Protein AF-A0A950AM08-F1 (afdb_monomer)

Radius of gyration: 36.66 Å; Cα contacts (8 Å, |Δi|>4): 213; chains: 1; bounding box: 84×47×103 Å

Structure (mmCIF, N/CA/C/O backbone):
data_AF-A0A950AM08-F1
#
_entry.id   AF-A0A950AM08-F1
#
loop_
_atom_site.group_PDB
_atom_site.id
_atom_site.type_symbol
_atom_site.label_atom_id
_atom_site.label_alt_id
_atom_site.label_comp_id
_atom_site.label_asym_id
_atom_site.label_entity_id
_atom_site.label_seq_id
_atom_site.pdbx_PDB_ins_code
_atom_site.Cartn_x
_atom_site.Cartn_y
_atom_site.Cartn_z
_atom_site.occupancy
_atom_site.B_iso_or_equiv
_atom_site.auth_seq_id
_atom_site.auth_comp_id
_atom_site.auth_asym_id
_atom_site.auth_atom_id
_atom_site.pdbx_PDB_model_num
ATOM 1 N N . GLY A 1 1 ? 4.276 -4.572 -19.365 1.00 86.00 1 GLY A N 1
ATOM 2 C CA . GLY A 1 1 ? 4.024 -4.783 -17.932 1.00 86.00 1 GLY A CA 1
ATOM 3 C C . GLY A 1 1 ? 2.549 -5.002 -17.683 1.00 86.00 1 GLY A C 1
ATOM 4 O O . GLY A 1 1 ? 2.092 -6.123 -17.837 1.00 86.00 1 GLY A O 1
ATOM 5 N N . ALA A 1 2 ? 1.796 -3.928 -17.439 1.00 84.00 2 ALA A N 1
ATOM 6 C CA . ALA A 1 2 ? 0.443 -3.973 -16.870 1.00 84.00 2 ALA A CA 1
ATOM 7 C C . ALA A 1 2 ? -0.575 -4.896 -17.567 1.00 84.00 2 ALA A C 1
ATOM 9 O O . ALA A 1 2 ? -1.391 -5.525 -16.901 1.00 84.00 2 ALA A O 1
ATOM 10 N N . ALA A 1 3 ? -0.543 -5.008 -18.899 1.00 91.69 3 ALA A N 1
ATOM 11 C CA . ALA A 1 3 ? -1.424 -5.937 -19.612 1.00 91.69 3 ALA A CA 1
ATOM 12 C C . ALA A 1 3 ? -1.144 -7.408 -19.248 1.00 91.69 3 ALA A C 1
ATOM 14 O O . ALA A 1 3 ? -2.077 -8.187 -19.095 1.00 91.69 3 ALA A O 1
ATOM 15 N N . PHE A 1 4 ? 0.126 -7.778 -19.055 1.00 91.00 4 PHE A N 1
ATOM 16 C CA . PHE A 1 4 ? 0.506 -9.119 -18.614 1.00 91.00 4 PHE A CA 1
ATOM 17 C C . PHE A 1 4 ? 0.144 -9.368 -17.146 1.00 91.00 4 PHE A C 1
ATOM 19 O O . PHE A 1 4 ? -0.291 -10.473 -16.838 1.00 91.00 4 PHE A O 1
ATOM 26 N N . ASP A 1 5 ? 0.229 -8.355 -16.274 1.00 85.69 5 ASP A N 1
ATOM 27 C CA . ASP A 1 5 ? -0.226 -8.469 -14.875 1.00 85.69 5 ASP A CA 1
ATOM 28 C C . ASP A 1 5 ? -1.713 -8.823 -14.791 1.00 85.69 5 ASP A C 1
ATOM 30 O O . ASP A 1 5 ? -2.091 -9.749 -14.080 1.00 85.69 5 ASP A O 1
ATOM 34 N N . ARG A 1 6 ? -2.559 -8.152 -15.587 1.00 89.25 6 ARG A N 1
ATOM 35 C CA . ARG A 1 6 ? -4.006 -8.444 -15.653 1.00 89.25 6 ARG A CA 1
ATOM 36 C C . ARG A 1 6 ? -4.314 -9.859 -16.144 1.00 89.25 6 ARG A C 1
ATOM 38 O O . ARG A 1 6 ? -5.381 -10.383 -15.854 1.00 89.25 6 ARG A O 1
ATOM 45 N N . LEU A 1 7 ? -3.393 -10.459 -16.897 1.00 93.31 7 LEU A N 1
ATOM 46 C CA . LEU A 1 7 ? -3.492 -11.831 -17.394 1.00 93.31 7 LEU A CA 1
ATOM 47 C C . LEU A 1 7 ? -2.814 -12.852 -16.461 1.00 93.31 7 LEU A C 1
ATOM 49 O O . LEU A 1 7 ? -2.716 -14.019 -16.831 1.00 93.31 7 LEU A O 1
ATOM 53 N N . GLY A 1 8 ? -2.283 -12.429 -15.306 1.00 90.81 8 GLY A N 1
ATOM 54 C CA . GLY A 1 8 ? -1.513 -13.282 -14.390 1.00 90.81 8 GLY A CA 1
ATOM 55 C C . GLY A 1 8 ? -0.160 -13.746 -14.947 1.00 90.81 8 GLY A C 1
ATOM 56 O O . GLY A 1 8 ? 0.495 -14.618 -14.382 1.00 90.81 8 GLY A O 1
ATOM 57 N N . ARG A 1 9 ? 0.289 -13.176 -16.070 1.00 95.75 9 ARG A N 1
ATOM 58 C CA . ARG A 1 9 ? 1.529 -13.542 -16.772 1.00 95.75 9 ARG A CA 1
ATOM 59 C C . ARG A 1 9 ? 2.717 -12.766 -16.200 1.00 95.75 9 ARG A C 1
ATOM 61 O O . ARG A 1 9 ? 3.3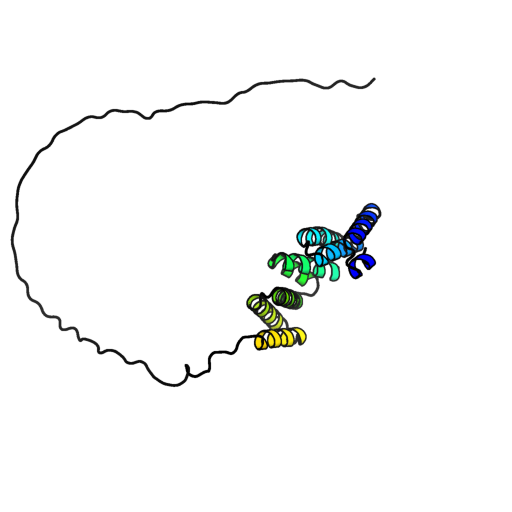95 -12.015 -16.904 1.00 95.75 9 ARG A O 1
ATOM 68 N N . PHE A 1 10 ? 2.964 -12.944 -14.907 1.00 92.88 10 PHE A N 1
ATOM 69 C CA . PHE A 1 10 ? 3.885 -12.110 -14.131 1.00 92.88 10 PHE A CA 1
ATOM 70 C C . PHE A 1 10 ? 5.336 -12.133 -14.629 1.00 92.88 10 PHE A C 1
ATOM 72 O O . PHE A 1 10 ? 5.968 -11.085 -14.702 1.00 92.88 10 PHE A O 1
ATOM 79 N N . ALA A 1 11 ? 5.849 -13.282 -15.081 1.00 95.19 11 ALA A N 1
ATOM 80 C CA . ALA A 1 11 ? 7.209 -13.365 -15.627 1.00 95.19 11 ALA A CA 1
ATOM 81 C C . ALA A 1 11 ? 7.399 -12.484 -16.880 1.00 95.19 11 ALA A C 1
ATOM 83 O O . ALA A 1 11 ? 8.430 -11.830 -17.050 1.00 95.19 11 ALA A O 1
ATOM 84 N N . GLN A 1 12 ? 6.383 -12.421 -17.749 1.00 96.62 12 GLN A N 1
ATOM 85 C CA . GLN A 1 12 ? 6.402 -11.539 -18.918 1.00 96.62 12 GLN A CA 1
ATOM 86 C C . GLN A 1 12 ? 6.273 -10.076 -18.488 1.00 96.62 12 GLN A C 1
ATOM 88 O O . GLN A 1 12 ? 6.978 -9.215 -19.016 1.00 96.62 12 GLN A O 1
ATOM 93 N N . ALA A 1 13 ? 5.409 -9.789 -17.508 1.00 95.81 13 ALA A N 1
ATOM 94 C CA . ALA A 1 13 ? 5.278 -8.450 -16.947 1.00 95.81 13 ALA A CA 1
ATOM 95 C C . ALA A 1 13 ? 6.625 -7.932 -16.414 1.00 95.81 13 ALA A C 1
ATOM 97 O O . ALA A 1 13 ? 7.053 -6.857 -16.838 1.00 95.81 13 ALA A O 1
ATOM 98 N N . GLU A 1 14 ? 7.320 -8.729 -15.595 1.00 95.44 14 GLU A N 1
ATOM 99 C CA . GLU A 1 14 ? 8.632 -8.413 -15.018 1.00 95.44 14 GLU A CA 1
ATOM 100 C C . GLU A 1 14 ? 9.686 -8.159 -16.105 1.00 95.44 14 GLU A C 1
ATOM 102 O O . GLU A 1 14 ? 10.389 -7.147 -16.068 1.00 95.44 14 GLU A O 1
ATOM 107 N N . ALA A 1 15 ? 9.754 -9.016 -17.133 1.00 97.12 15 ALA A N 1
ATOM 108 C CA . ALA A 1 15 ? 10.676 -8.825 -18.251 1.00 97.12 15 ALA A CA 1
ATOM 109 C C . ALA A 1 15 ? 10.455 -7.476 -18.960 1.00 97.12 15 ALA A C 1
ATOM 111 O O . ALA A 1 15 ? 11.421 -6.771 -19.270 1.00 97.12 15 ALA A O 1
ATOM 112 N N . HIS A 1 16 ? 9.193 -7.088 -19.168 1.00 97.81 16 HIS A N 1
ATOM 113 C CA . HIS A 1 16 ? 8.849 -5.804 -19.773 1.00 97.81 16 HIS A CA 1
ATOM 114 C C . HIS A 1 16 ? 9.138 -4.612 -18.858 1.00 97.81 16 HIS A C 1
ATOM 116 O O . HIS A 1 16 ? 9.627 -3.598 -19.349 1.00 97.81 16 HIS A O 1
ATOM 122 N N . TYR A 1 17 ? 8.864 -4.708 -17.554 1.00 97.81 17 TYR A N 1
ATOM 123 C CA . TYR A 1 17 ? 9.208 -3.637 -16.615 1.00 97.81 17 TYR A CA 1
ATOM 124 C C . TYR A 1 17 ? 10.718 -3.439 -16.524 1.00 97.81 17 TYR A C 1
ATOM 126 O O . TYR A 1 17 ? 11.191 -2.313 -16.620 1.00 97.81 17 TYR A O 1
ATOM 134 N N . ARG A 1 18 ? 11.495 -4.524 -16.459 1.00 97.38 18 ARG A N 1
ATOM 135 C CA . ARG A 1 18 ? 12.960 -4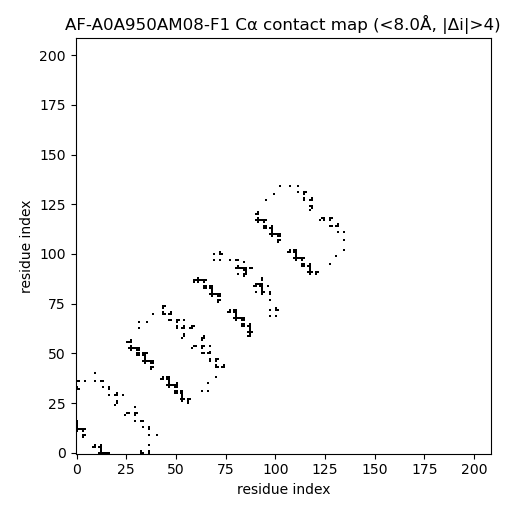.457 -16.475 1.00 97.38 18 ARG A CA 1
ATOM 136 C C . ARG A 1 18 ? 13.495 -3.820 -17.757 1.00 97.38 18 ARG A C 1
ATOM 138 O O . ARG A 1 18 ? 14.457 -3.064 -17.696 1.00 97.38 18 ARG A O 1
ATOM 145 N N . ALA A 1 19 ? 12.903 -4.121 -18.913 1.00 98.00 19 ALA A N 1
ATOM 146 C CA . ALA A 1 19 ? 13.277 -3.470 -20.167 1.00 98.00 19 ALA A CA 1
ATOM 147 C C . ALA A 1 19 ? 12.947 -1.968 -20.147 1.00 98.00 19 ALA A C 1
ATOM 149 O O . ALA A 1 19 ? 13.788 -1.161 -20.526 1.00 98.00 19 ALA A O 1
ATOM 150 N N . ALA A 1 20 ? 11.767 -1.591 -19.646 1.00 97.69 20 ALA A N 1
ATOM 151 C CA . ALA A 1 20 ? 11.370 -0.191 -19.516 1.00 97.69 20 ALA A CA 1
ATOM 152 C C . ALA A 1 20 ? 12.293 0.586 -18.562 1.00 97.69 20 ALA A C 1
ATOM 154 O O . ALA A 1 20 ? 12.745 1.666 -18.918 1.00 97.69 20 ALA A O 1
ATOM 155 N N . LEU A 1 21 ? 12.659 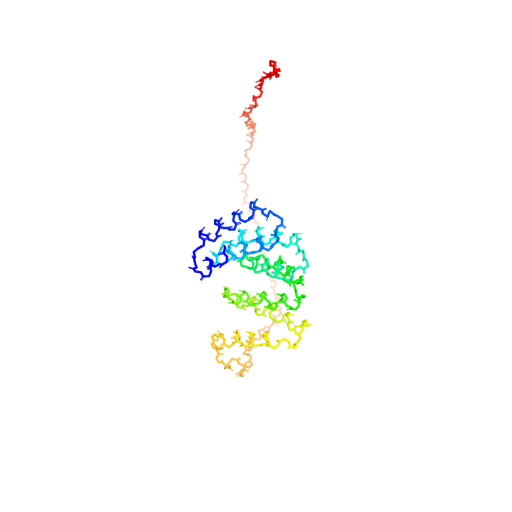0.010 -17.412 1.00 97.44 21 LEU A N 1
ATOM 156 C CA . LEU A 1 21 ? 13.580 0.627 -16.447 1.00 97.44 21 LEU A CA 1
ATOM 157 C C . LEU A 1 21 ? 15.012 0.777 -16.976 1.00 97.44 21 LEU A C 1
ATOM 159 O O . LEU A 1 21 ? 15.733 1.660 -16.533 1.00 97.44 21 LEU A O 1
ATOM 163 N N . LYS A 1 22 ? 15.438 -0.053 -17.937 1.00 97.62 22 LYS A N 1
ATOM 164 C CA . LYS A 1 22 ? 16.724 0.152 -18.628 1.00 97.62 22 LYS A CA 1
ATOM 165 C C . LYS A 1 22 ? 16.704 1.371 -19.549 1.00 97.62 22 LYS A C 1
ATOM 167 O O . LYS A 1 22 ? 17.741 1.994 -19.732 1.00 97.62 22 LYS A O 1
ATOM 172 N N . LEU A 1 23 ? 15.555 1.668 -20.156 1.00 97.81 23 LEU A N 1
ATOM 173 C CA . LEU A 1 23 ? 15.387 2.802 -21.070 1.00 97.81 23 LEU A CA 1
ATOM 174 C C . LEU A 1 23 ? 15.079 4.099 -20.315 1.00 97.81 23 LEU A C 1
ATOM 176 O O . LEU A 1 23 ? 15.530 5.169 -20.713 1.00 97.81 23 LEU A O 1
ATOM 180 N N . HIS A 1 24 ? 14.322 3.992 -19.225 1.00 95.94 24 HIS A N 1
ATOM 181 C CA . HIS A 1 24 ? 13.839 5.109 -18.422 1.00 95.94 24 HIS A CA 1
ATOM 182 C C . HIS A 1 24 ? 14.047 4.809 -16.928 1.00 95.94 24 HIS A C 1
ATOM 184 O O . HIS A 1 24 ? 13.082 4.507 -16.221 1.00 95.94 24 HIS A O 1
ATOM 190 N N . PRO A 1 25 ? 15.301 4.854 -16.434 1.00 96.50 25 PRO A N 1
ATOM 191 C CA . PRO A 1 25 ? 15.613 4.525 -15.041 1.00 96.50 25 PRO A CA 1
ATOM 192 C C . PRO A 1 25 ? 15.022 5.521 -14.037 1.00 96.50 25 PRO A C 1
ATOM 194 O O . PRO A 1 25 ? 14.835 5.160 -12.880 1.00 96.50 25 PRO A O 1
ATOM 197 N N . ASP A 1 26 ? 14.671 6.728 -14.482 1.00 97.31 26 ASP A N 1
ATOM 198 C CA . ASP A 1 26 ? 14.153 7.802 -13.628 1.00 97.31 26 ASP A CA 1
ATOM 199 C C . ASP A 1 26 ? 12.641 8.030 -13.806 1.00 97.31 26 ASP A C 1
ATOM 201 O O . ASP A 1 26 ? 12.110 9.021 -13.316 1.00 97.31 26 ASP A O 1
ATOM 205 N N . ASP A 1 27 ? 11.923 7.134 -14.502 1.00 97.75 27 ASP A N 1
ATOM 206 C CA . ASP A 1 27 ? 10.464 7.239 -14.641 1.00 97.75 27 ASP A CA 1
ATOM 207 C C . ASP A 1 27 ? 9.753 6.633 -13.410 1.00 97.75 27 ASP A C 1
ATOM 209 O O . ASP A 1 27 ? 9.663 5.399 -13.286 1.00 97.75 27 ASP A O 1
ATOM 213 N N . PRO A 1 28 ? 9.187 7.458 -12.501 1.00 97.94 28 PRO A N 1
ATOM 214 C CA . PRO A 1 28 ? 8.512 6.965 -11.302 1.00 97.94 28 PRO A CA 1
ATOM 215 C C . PRO A 1 28 ? 7.298 6.091 -11.622 1.00 97.94 28 PRO A C 1
ATOM 217 O O . PRO A 1 28 ? 6.940 5.217 -10.831 1.00 97.94 28 PRO A O 1
ATOM 220 N N . LYS A 1 29 ? 6.659 6.278 -12.784 1.00 97.75 29 LYS A N 1
ATOM 221 C CA . LYS A 1 29 ? 5.505 5.473 -13.183 1.00 97.75 29 LYS A CA 1
ATOM 222 C C . LYS A 1 29 ? 5.920 4.029 -13.446 1.00 97.75 29 LYS A C 1
ATOM 224 O O . LYS A 1 29 ? 5.204 3.115 -13.040 1.00 97.75 29 LYS A O 1
ATOM 229 N N . VAL A 1 30 ? 7.061 3.803 -14.098 1.00 97.62 30 VAL A N 1
ATOM 230 C CA . VAL A 1 30 ? 7.552 2.443 -14.375 1.00 97.62 30 VAL A CA 1
ATOM 231 C C . VAL A 1 30 ? 7.939 1.744 -13.073 1.00 97.62 30 VAL A C 1
ATOM 233 O O . VAL A 1 30 ? 7.555 0.591 -12.873 1.00 97.62 30 VAL A O 1
ATOM 236 N N . TRP A 1 31 ? 8.621 2.447 -12.163 1.00 98.56 31 TRP A N 1
ATOM 237 C CA . TRP A 1 31 ? 8.910 1.940 -10.818 1.00 98.56 31 TRP A CA 1
ATOM 238 C C . TRP A 1 31 ? 7.638 1.581 -10.050 1.00 98.56 31 TRP A C 1
ATOM 240 O O . TRP A 1 31 ? 7.558 0.504 -9.459 1.00 98.56 31 TRP A O 1
ATOM 250 N N . ASN A 1 32 ? 6.617 2.438 -10.107 1.00 98.38 32 ASN A N 1
ATOM 251 C CA . ASN A 1 32 ? 5.340 2.179 -9.460 1.00 98.38 32 ASN A CA 1
ATOM 252 C C . ASN A 1 32 ? 4.640 0.943 -10.033 1.00 98.38 32 ASN A C 1
ATOM 254 O O . ASN A 1 32 ? 4.192 0.085 -9.278 1.00 98.38 32 ASN A O 1
ATOM 258 N N . ASP A 1 33 ? 4.536 0.853 -11.358 1.00 97.50 33 ASP A N 1
ATOM 259 C CA . ASP A 1 33 ? 3.824 -0.240 -12.023 1.00 97.50 33 ASP A CA 1
ATOM 260 C C . ASP A 1 33 ? 4.557 -1.583 -11.812 1.00 97.50 33 ASP A C 1
ATOM 262 O O . ASP A 1 33 ? 3.919 -2.603 -11.551 1.00 97.50 33 ASP A O 1
ATOM 266 N N . SER A 1 34 ? 5.897 -1.570 -11.825 1.00 97.94 34 SER A N 1
ATOM 267 C CA . SER A 1 34 ? 6.748 -2.712 -11.451 1.00 97.94 34 SER A CA 1
ATOM 268 C C . SER A 1 34 ? 6.528 -3.130 -9.994 1.00 97.94 34 SER A C 1
ATOM 270 O O . SER A 1 34 ? 6.306 -4.301 -9.691 1.00 97.94 34 SER A O 1
ATOM 272 N N . GLY 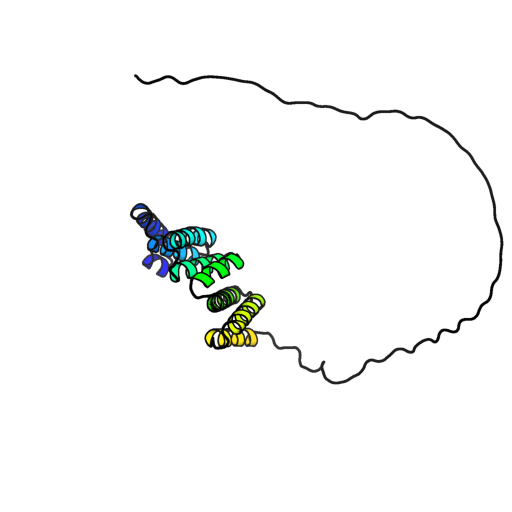A 1 35 ? 6.522 -2.166 -9.073 1.00 98.00 35 GLY A N 1
ATOM 273 C CA . GLY A 1 35 ? 6.287 -2.425 -7.657 1.00 98.00 35 GLY A CA 1
ATOM 274 C C . GLY A 1 35 ? 4.893 -2.974 -7.366 1.00 98.00 35 GLY A C 1
ATOM 275 O O . GLY A 1 35 ? 4.752 -3.932 -6.608 1.00 98.00 35 GLY A O 1
ATOM 276 N N . TYR A 1 36 ? 3.866 -2.443 -8.029 1.00 97.00 36 TYR A N 1
ATOM 277 C CA . TYR A 1 36 ? 2.509 -2.972 -7.923 1.00 97.00 36 TYR A CA 1
ATOM 278 C C . TYR A 1 36 ? 2.395 -4.389 -8.509 1.00 97.00 36 TYR A C 1
ATOM 280 O O . TYR A 1 36 ? 1.717 -5.237 -7.933 1.00 97.00 36 TYR A O 1
ATOM 288 N N . SER A 1 37 ? 3.117 -4.697 -9.592 1.00 96.56 37 SER A N 1
ATOM 289 C CA . SER A 1 37 ? 3.211 -6.065 -10.123 1.00 96.56 37 SER A CA 1
ATOM 290 C C . SER A 1 37 ? 3.779 -7.049 -9.095 1.00 96.56 37 SER A C 1
ATOM 292 O O . SER A 1 37 ? 3.224 -8.134 -8.916 1.00 96.56 37 SER A O 1
ATOM 294 N N . TYR A 1 38 ? 4.835 -6.678 -8.362 1.00 97.69 38 TYR A N 1
ATOM 295 C CA . TYR A 1 38 ? 5.364 -7.514 -7.276 1.00 97.69 38 TYR A CA 1
ATOM 296 C C . TYR A 1 38 ? 4.385 -7.657 -6.108 1.00 97.69 38 TYR A C 1
ATOM 298 O O . TYR A 1 38 ? 4.274 -8.741 -5.532 1.00 97.69 38 TYR A O 1
ATOM 306 N N . TYR A 1 39 ? 3.633 -6.601 -5.788 1.00 95.06 39 TYR A N 1
ATOM 307 C CA . TYR A 1 39 ? 2.590 -6.659 -4.765 1.00 95.06 39 TYR A CA 1
ATOM 308 C C . TYR A 1 39 ? 1.510 -7.692 -5.119 1.00 95.06 39 TYR A C 1
ATOM 310 O O . TYR A 1 39 ? 1.183 -8.537 -4.287 1.00 95.06 39 TYR A O 1
ATOM 318 N N . LEU A 1 40 ? 1.023 -7.691 -6.367 1.00 90.75 40 LEU A N 1
ATOM 319 C CA . LEU A 1 40 ? 0.038 -8.668 -6.855 1.00 90.75 40 LEU A CA 1
ATOM 320 C C . LEU A 1 40 ? 0.543 -10.119 -6.785 1.00 90.75 40 LEU A C 1
ATOM 322 O O . LEU A 1 40 ? -0.255 -11.042 -6.649 1.00 90.75 40 LEU A O 1
ATOM 326 N N . GLN A 1 41 ? 1.859 -10.321 -6.852 1.00 92.94 41 GLN A N 1
ATOM 327 C CA . GLN A 1 41 ? 2.507 -11.630 -6.730 1.00 92.94 41 GLN A CA 1
ATOM 328 C C . GLN A 1 41 ? 2.741 -12.068 -5.275 1.00 92.94 41 GLN A C 1
ATOM 330 O O . GLN A 1 41 ? 3.273 -13.151 -5.046 1.00 92.94 41 GLN A O 1
ATOM 335 N N . GLY A 1 42 ? 2.429 -11.224 -4.287 1.00 92.38 42 GLY A N 1
ATOM 336 C CA . GLY A 1 42 ? 2.785 -11.471 -2.887 1.00 92.38 42 GLY A CA 1
ATOM 337 C C . GLY A 1 42 ? 4.274 -11.265 -2.573 1.00 92.38 42 GLY A C 1
ATOM 338 O O . GLY A 1 42 ? 4.726 -11.559 -1.470 1.00 92.38 42 GLY A O 1
ATOM 339 N N . ARG A 1 43 ? 5.060 -10.742 -3.524 1.00 97.12 43 ARG A N 1
ATOM 340 C CA . ARG A 1 43 ? 6.495 -10.463 -3.365 1.00 97.12 43 ARG A CA 1
ATOM 341 C C . ARG A 1 43 ? 6.691 -9.086 -2.740 1.00 97.12 43 ARG A C 1
ATOM 343 O O . ARG A 1 43 ? 7.207 -8.164 -3.369 1.00 97.12 43 ARG A O 1
ATOM 350 N N . TRP A 1 44 ? 6.235 -8.929 -1.501 1.00 95.00 44 TRP A N 1
ATOM 351 C CA . TRP A 1 44 ? 6.097 -7.610 -0.882 1.00 95.00 44 TRP A CA 1
ATOM 352 C C . TRP A 1 44 ? 7.432 -6.872 -0.701 1.00 95.00 44 TRP A C 1
ATOM 354 O O . TRP A 1 44 ? 7.499 -5.693 -1.018 1.00 95.00 44 TRP A O 1
ATOM 364 N N . ILE A 1 45 ? 8.518 -7.576 -0.361 1.00 97.38 45 ILE A N 1
ATOM 365 C CA . ILE A 1 45 ? 9.864 -6.977 -0.239 1.00 97.38 45 ILE A CA 1
ATOM 366 C C . ILE A 1 45 ? 10.339 -6.366 -1.573 1.00 97.38 45 ILE A C 1
ATOM 368 O O . ILE A 1 45 ? 10.955 -5.296 -1.605 1.00 97.38 45 ILE A O 1
ATOM 372 N N . ASP A 1 46 ? 10.061 -7.035 -2.696 1.00 97.69 46 ASP A N 1
ATOM 373 C CA . ASP A 1 46 ? 10.384 -6.509 -4.028 1.00 97.69 46 ASP A CA 1
ATOM 374 C C . ASP A 1 46 ? 9.461 -5.338 -4.393 1.00 97.69 46 ASP A C 1
ATOM 376 O O . ASP A 1 46 ? 9.910 -4.353 -4.993 1.00 97.69 46 ASP A O 1
ATOM 380 N N . ALA A 1 47 ? 8.190 -5.413 -3.983 1.00 98.19 47 ALA A N 1
ATOM 381 C CA . ALA A 1 47 ? 7.225 -4.333 -4.133 1.00 98.19 47 ALA A CA 1
ATOM 382 C C . ALA A 1 47 ? 7.681 -3.073 -3.389 1.00 98.19 47 ALA A C 1
ATOM 384 O O . ALA A 1 47 ? 7.786 -2.024 -4.022 1.00 98.19 47 ALA A O 1
ATOM 385 N N . GLU A 1 48 ? 8.033 -3.169 -2.100 1.00 98.25 48 GLU A N 1
ATOM 386 C CA . GLU A 1 48 ? 8.536 -2.042 -1.305 1.00 98.25 48 GLU A CA 1
ATOM 387 C C . GLU A 1 48 ? 9.716 -1.378 -2.007 1.00 98.25 48 GLU A C 1
ATOM 389 O O . GLU A 1 48 ? 9.713 -0.164 -2.189 1.00 98.25 48 GLU A O 1
ATOM 394 N N . ARG A 1 49 ? 10.704 -2.157 -2.465 1.00 98.31 49 ARG A N 1
ATOM 395 C CA . ARG A 1 49 ? 11.894 -1.606 -3.128 1.00 98.31 49 ARG A CA 1
ATOM 396 C C . ARG A 1 49 ? 11.535 -0.747 -4.340 1.00 98.31 49 ARG A C 1
ATOM 398 O O . ARG A 1 49 ? 12.039 0.365 -4.476 1.00 98.31 49 ARG A O 1
ATOM 405 N N . ASN A 1 50 ? 10.667 -1.255 -5.210 1.00 98.44 50 ASN A N 1
ATOM 406 C CA . ASN A 1 50 ? 10.270 -0.563 -6.437 1.00 98.44 50 ASN A CA 1
ATOM 407 C C . ASN A 1 50 ? 9.370 0.647 -6.130 1.00 98.44 50 ASN A C 1
ATOM 409 O O . ASN A 1 50 ? 9.569 1.729 -6.675 1.00 98.44 50 ASN A O 1
ATOM 413 N N . LEU A 1 51 ? 8.417 0.494 -5.211 1.00 98.56 51 LEU A N 1
ATOM 414 C CA . LEU A 1 51 ? 7.497 1.562 -4.811 1.00 98.56 51 LEU A CA 1
ATOM 415 C C . LEU A 1 51 ? 8.211 2.684 -4.059 1.00 98.56 51 LEU A C 1
ATOM 417 O O . LEU A 1 51 ? 7.881 3.852 -4.240 1.00 98.56 51 LEU A O 1
ATOM 421 N N . LYS A 1 52 ? 9.237 2.352 -3.271 1.00 98.62 52 LYS A N 1
ATOM 422 C CA . LYS A 1 52 ? 10.098 3.331 -2.610 1.00 98.62 52 LYS A CA 1
ATOM 423 C C . LYS A 1 52 ? 10.895 4.146 -3.622 1.00 98.62 52 LYS A C 1
ATOM 425 O O . LYS A 1 52 ? 11.044 5.345 -3.413 1.00 98.62 52 LYS A O 1
ATOM 430 N N . MET A 1 53 ? 11.344 3.547 -4.730 1.00 98.56 53 MET A N 1
ATOM 431 C CA . MET A 1 53 ? 11.958 4.310 -5.824 1.00 98.56 53 MET A CA 1
ATOM 432 C C . MET A 1 53 ? 10.961 5.275 -6.467 1.00 98.56 53 MET A C 1
ATOM 434 O O . MET A 1 53 ? 11.271 6.456 -6.594 1.00 98.56 53 MET A O 1
ATOM 438 N N . ALA A 1 54 ? 9.741 4.821 -6.776 1.00 98.56 54 ALA A N 1
ATOM 439 C CA . ALA A 1 54 ? 8.691 5.693 -7.310 1.00 98.56 54 ALA A CA 1
ATOM 440 C C . ALA A 1 54 ? 8.374 6.870 -6.370 1.00 98.56 54 ALA A C 1
ATOM 442 O O . ALA A 1 54 ? 8.350 8.018 -6.802 1.00 98.56 54 ALA A O 1
ATOM 443 N N . ALA A 1 55 ? 8.207 6.594 -5.074 1.00 98.12 55 ALA A N 1
ATOM 444 C CA . ALA A 1 55 ? 7.942 7.599 -4.045 1.00 98.12 55 ALA A CA 1
ATOM 445 C C . ALA A 1 55 ? 9.160 8.480 -3.706 1.00 98.12 55 ALA A C 1
ATOM 447 O O . ALA A 1 55 ? 9.002 9.507 -3.057 1.00 98.12 55 ALA A O 1
ATOM 448 N N . THR A 1 56 ? 10.376 8.092 -4.101 1.00 98.31 56 THR A N 1
ATOM 449 C CA . THR A 1 56 ? 11.567 8.949 -3.977 1.00 98.31 56 THR A CA 1
ATOM 450 C C . THR A 1 56 ? 11.648 9.924 -5.146 1.00 98.31 56 THR A C 1
ATOM 452 O O . THR A 1 56 ? 11.983 11.087 -4.950 1.00 98.31 56 THR A O 1
ATOM 455 N N . LEU A 1 57 ? 11.327 9.452 -6.351 1.00 98.25 57 LEU A N 1
ATOM 456 C CA . LEU A 1 57 ? 11.339 10.250 -7.576 1.00 98.25 57 LEU A CA 1
ATOM 457 C C . LEU A 1 57 ? 10.178 11.256 -7.637 1.00 98.25 57 LEU A C 1
ATOM 459 O O . LEU A 1 57 ? 10.349 12.347 -8.171 1.00 98.25 57 LEU A O 1
ATOM 463 N N . ASP A 1 58 ? 9.016 10.907 -7.080 1.00 97.75 58 ASP A N 1
ATOM 464 C CA . ASP A 1 58 ? 7.848 11.791 -6.990 1.00 97.75 58 ASP A CA 1
ATOM 465 C C . ASP A 1 58 ? 7.159 11.628 -5.614 1.00 97.75 58 ASP A C 1
ATOM 467 O O . ASP A 1 58 ? 6.217 10.837 -5.466 1.00 97.75 58 ASP A O 1
ATOM 471 N N . PRO A 1 59 ? 7.666 12.324 -4.573 1.00 96.00 59 PRO A N 1
ATOM 472 C CA . PRO A 1 59 ? 7.219 12.151 -3.188 1.00 96.00 59 PRO A CA 1
ATOM 473 C C . PRO A 1 59 ? 5.788 12.598 -2.911 1.00 96.00 59 PRO A C 1
ATOM 475 O O . PRO A 1 59 ? 5.149 12.043 -2.016 1.00 96.00 59 PRO A O 1
ATOM 478 N N . GLU A 1 60 ? 5.277 13.560 -3.674 1.00 93.75 60 GLU A N 1
ATOM 479 C CA . GLU A 1 60 ? 3.957 14.157 -3.451 1.00 93.75 60 GLU A CA 1
ATOM 480 C C . GLU A 1 60 ? 2.841 13.388 -4.164 1.00 93.75 60 GLU A C 1
ATOM 482 O O . GLU A 1 60 ? 1.666 13.700 -3.990 1.00 93.75 60 GLU A O 1
ATOM 487 N N . ASN A 1 61 ? 3.178 12.359 -4.949 1.00 97.31 61 ASN A N 1
ATOM 488 C CA . ASN A 1 61 ? 2.193 11.572 -5.675 1.00 97.31 61 ASN A CA 1
ATOM 489 C C . ASN A 1 61 ? 1.390 10.655 -4.739 1.00 97.31 61 ASN A C 1
ATOM 491 O O . ASN A 1 61 ? 1.917 9.637 -4.261 1.00 97.31 61 ASN A O 1
ATOM 495 N N . PRO A 1 62 ? 0.081 10.903 -4.547 1.00 94.38 62 PRO A N 1
ATOM 496 C CA . PRO A 1 62 ? -0.723 10.117 -3.618 1.00 94.38 62 PRO A CA 1
ATOM 497 C C . PRO A 1 62 ? -0.798 8.641 -4.003 1.00 94.38 62 PRO A C 1
ATOM 499 O O . PRO A 1 62 ? -0.889 7.772 -3.136 1.00 94.38 62 PRO A O 1
ATOM 502 N N . ARG A 1 63 ? -0.721 8.326 -5.303 1.00 96.06 63 ARG A N 1
ATOM 503 C CA . ARG A 1 63 ? -0.761 6.944 -5.792 1.00 96.06 63 ARG A CA 1
ATOM 504 C C . ARG A 1 63 ? 0.480 6.165 -5.365 1.00 96.06 63 ARG A C 1
ATOM 506 O O . ARG A 1 63 ? 0.352 5.020 -4.938 1.00 96.06 63 ARG A O 1
ATOM 513 N N . TYR A 1 64 ? 1.663 6.768 -5.468 1.00 97.88 64 TYR A N 1
ATOM 514 C CA . TYR A 1 64 ? 2.925 6.099 -5.126 1.00 97.88 64 TYR A CA 1
ATOM 515 C C . TYR A 1 64 ? 3.042 5.894 -3.620 1.00 97.88 64 TYR A C 1
ATOM 517 O O . TYR A 1 64 ? 3.385 4.800 -3.175 1.00 97.88 64 TYR A O 1
ATOM 525 N N . GLN A 1 65 ? 2.648 6.905 -2.844 1.00 97.88 65 GLN A N 1
ATOM 526 C CA . GLN A 1 65 ? 2.561 6.810 -1.390 1.00 97.88 65 GLN A CA 1
ATOM 527 C C . GLN A 1 65 ? 1.535 5.758 -0.945 1.00 97.88 65 GLN A C 1
ATOM 529 O O . GLN A 1 65 ? 1.822 4.946 -0.065 1.00 97.88 65 GLN A O 1
ATOM 534 N N . THR A 1 66 ? 0.371 5.700 -1.602 1.00 96.38 66 THR A N 1
ATOM 535 C CA . THR A 1 66 ? -0.643 4.675 -1.321 1.00 96.38 66 THR A CA 1
ATOM 536 C C . THR A 1 66 ? -0.089 3.282 -1.573 1.00 96.38 66 THR A C 1
ATOM 538 O O . THR A 1 66 ? -0.116 2.453 -0.668 1.00 96.38 66 THR A O 1
ATOM 541 N N . ASN A 1 67 ? 0.460 3.028 -2.763 1.00 97.38 67 ASN A N 1
ATOM 542 C CA . ASN A 1 67 ? 0.977 1.710 -3.119 1.00 97.38 67 ASN A CA 1
ATOM 543 C C . ASN A 1 67 ? 2.131 1.279 -2.203 1.00 97.38 67 ASN A C 1
ATOM 545 O O . ASN A 1 67 ? 2.142 0.131 -1.759 1.00 97.38 67 ASN A O 1
ATOM 549 N N . LEU A 1 68 ? 3.061 2.184 -1.865 1.00 98.19 68 LEU A N 1
ATOM 550 C CA . LEU A 1 68 ? 4.112 1.914 -0.877 1.00 98.19 68 LEU A CA 1
ATOM 551 C C . LEU A 1 68 ? 3.509 1.513 0.476 1.00 98.19 68 LEU A C 1
ATOM 553 O O . LEU A 1 68 ? 3.931 0.525 1.074 1.00 98.19 68 LEU A O 1
ATOM 557 N N . GLY A 1 69 ? 2.478 2.232 0.923 1.00 96.19 69 GLY A N 1
ATOM 558 C CA . GLY A 1 69 ? 1.714 1.892 2.117 1.00 96.19 69 GLY A CA 1
ATOM 559 C C . GLY A 1 69 ? 1.076 0.501 2.063 1.00 96.19 69 GLY A C 1
ATOM 560 O O . GLY A 1 69 ? 1.143 -0.231 3.049 1.00 96.19 69 GLY A O 1
ATOM 561 N N . LEU A 1 70 ? 0.519 0.104 0.911 1.00 93.75 70 LEU A N 1
ATOM 562 C CA . LEU A 1 70 ? -0.046 -1.237 0.708 1.00 93.75 70 LEU A CA 1
ATOM 563 C C . LEU A 1 70 ? 1.011 -2.334 0.890 1.00 93.75 70 LEU A C 1
ATOM 565 O O . LEU A 1 70 ? 0.757 -3.321 1.581 1.00 93.75 70 LEU A O 1
ATOM 569 N N . ALA A 1 71 ? 2.189 -2.163 0.281 1.00 96.12 71 ALA A N 1
ATOM 570 C CA . ALA A 1 71 ? 3.285 -3.126 0.380 1.00 96.12 71 ALA A CA 1
ATOM 571 C C . ALA A 1 71 ? 3.809 -3.242 1.819 1.00 96.12 71 ALA A C 1
ATOM 573 O O . ALA A 1 71 ? 3.894 -4.346 2.352 1.00 96.12 71 ALA A O 1
ATOM 574 N N . LEU A 1 72 ? 4.048 -2.108 2.486 1.00 96.88 72 LEU A N 1
ATOM 575 C CA . LEU A 1 72 ? 4.496 -2.075 3.881 1.00 96.88 72 LEU A CA 1
ATOM 576 C C . LEU A 1 72 ? 3.484 -2.739 4.825 1.00 96.88 72 LEU A C 1
ATOM 578 O O . LEU A 1 72 ? 3.872 -3.506 5.704 1.00 96.88 72 LEU A O 1
ATOM 582 N N . ALA A 1 73 ? 2.185 -2.496 4.629 1.00 92.19 73 ALA A N 1
ATOM 583 C CA . ALA A 1 73 ? 1.139 -3.130 5.428 1.00 92.19 73 ALA A CA 1
ATOM 584 C C . ALA A 1 73 ? 1.096 -4.651 5.218 1.00 92.19 73 ALA A C 1
ATOM 586 O O . ALA A 1 73 ? 0.963 -5.394 6.191 1.00 92.19 73 ALA A O 1
ATOM 587 N N . ALA A 1 74 ? 1.251 -5.119 3.975 1.00 90.94 74 ALA A N 1
ATOM 588 C CA . ALA A 1 74 ? 1.297 -6.546 3.662 1.00 90.94 74 ALA A CA 1
ATOM 589 C C . ALA A 1 74 ? 2.512 -7.247 4.297 1.00 90.94 74 ALA A C 1
ATOM 591 O O . ALA A 1 74 ? 2.396 -8.380 4.753 1.00 90.94 74 ALA A O 1
ATOM 592 N N . GLU A 1 75 ? 3.644 -6.550 4.427 1.00 93.38 75 GLU A N 1
ATOM 593 C CA . GLU A 1 75 ? 4.818 -7.026 5.176 1.00 93.38 75 GLU A CA 1
ATOM 594 C C . GLU A 1 75 ? 4.653 -6.976 6.703 1.00 93.38 75 GLU A C 1
ATOM 596 O O . GLU A 1 75 ? 5.505 -7.483 7.430 1.00 93.38 75 GLU A O 1
ATOM 601 N N . GLY A 1 76 ? 3.593 -6.345 7.214 1.00 91.31 76 GLY A N 1
ATOM 602 C CA . GLY A 1 76 ? 3.409 -6.099 8.646 1.00 91.31 76 GLY A CA 1
ATOM 603 C C . GLY A 1 76 ? 4.214 -4.914 9.193 1.00 91.31 76 GLY A C 1
ATOM 604 O O . GLY A 1 76 ? 4.316 -4.755 10.408 1.00 91.31 76 GLY A O 1
ATOM 605 N N . LYS A 1 77 ? 4.768 -4.057 8.326 1.00 95.44 77 LYS A N 1
ATOM 606 C CA . LYS A 1 77 ? 5.470 -2.812 8.688 1.00 95.44 77 LYS A CA 1
ATOM 607 C C . LYS A 1 77 ? 4.465 -1.679 8.922 1.00 95.44 77 LYS A C 1
ATOM 609 O O . LYS A 1 77 ? 4.402 -0.710 8.164 1.00 95.44 77 LYS A O 1
ATOM 614 N N . THR A 1 78 ? 3.669 -1.815 9.979 1.00 93.94 78 THR A N 1
ATOM 615 C CA . THR A 1 78 ? 2.512 -0.958 10.287 1.00 93.94 78 THR A CA 1
ATOM 616 C C . THR A 1 78 ? 2.853 0.535 10.360 1.00 93.94 78 THR A C 1
ATOM 618 O O . THR A 1 78 ? 2.174 1.342 9.726 1.00 93.94 78 THR A O 1
ATOM 621 N N . ASP A 1 79 ? 3.931 0.913 11.053 1.00 95.81 79 ASP A N 1
ATOM 622 C CA . ASP A 1 79 ? 4.318 2.326 11.212 1.00 95.81 79 ASP A CA 1
ATOM 623 C C . ASP A 1 79 ? 4.724 2.967 9.879 1.00 95.81 79 ASP A C 1
ATOM 625 O O . ASP A 1 79 ? 4.321 4.086 9.555 1.00 95.81 79 ASP A O 1
ATOM 629 N N . GLY A 1 80 ? 5.482 2.227 9.064 1.00 96.94 80 GLY A N 1
ATOM 630 C CA . GLY A 1 80 ? 5.861 2.664 7.723 1.00 96.94 80 GLY A CA 1
ATOM 631 C C . GLY A 1 80 ? 4.644 2.813 6.811 1.00 96.94 80 GLY A C 1
ATOM 632 O O . GLY A 1 80 ? 4.546 3.791 6.068 1.00 96.94 80 GLY A O 1
ATOM 633 N N . ALA A 1 81 ? 3.694 1.877 6.899 1.00 96.38 81 ALA A N 1
ATOM 634 C CA . ALA A 1 81 ? 2.448 1.942 6.147 1.00 96.38 81 ALA A CA 1
ATOM 635 C C . ALA A 1 81 ? 1.619 3.175 6.529 1.00 96.38 81 ALA A C 1
ATOM 637 O O . ALA A 1 81 ? 1.185 3.908 5.642 1.00 96.38 81 ALA A O 1
ATOM 638 N N . LEU A 1 82 ? 1.452 3.453 7.828 1.00 96.88 82 LEU A N 1
ATOM 639 C CA . LEU A 1 82 ? 0.762 4.655 8.304 1.00 96.88 82 LEU A CA 1
ATOM 640 C C . LEU A 1 82 ? 1.423 5.930 7.789 1.00 96.88 82 LEU A C 1
ATOM 642 O O . LEU A 1 82 ? 0.720 6.823 7.318 1.00 96.88 82 LEU A O 1
ATOM 646 N N . ALA A 1 83 ? 2.753 6.015 7.842 1.00 97.12 83 ALA A N 1
ATOM 647 C CA . ALA A 1 83 ? 3.479 7.184 7.362 1.00 97.12 83 ALA A CA 1
ATOM 648 C C . ALA A 1 83 ? 3.261 7.416 5.856 1.00 97.12 83 ALA A C 1
ATOM 650 O O . ALA A 1 83 ? 2.941 8.532 5.448 1.00 97.12 83 ALA A O 1
ATOM 651 N N . ALA A 1 84 ? 3.385 6.369 5.034 1.00 96.31 84 ALA A N 1
ATOM 652 C CA . ALA A 1 84 ? 3.175 6.463 3.590 1.00 96.31 84 ALA A CA 1
ATOM 653 C C . ALA A 1 84 ? 1.713 6.805 3.249 1.00 96.31 84 ALA A C 1
ATOM 655 O O . ALA A 1 84 ? 1.444 7.762 2.527 1.00 96.31 84 ALA A O 1
ATOM 656 N N . LEU A 1 85 ? 0.743 6.103 3.840 1.00 96.06 85 LEU A N 1
ATOM 657 C CA . LEU A 1 85 ? -0.677 6.368 3.596 1.00 96.06 85 LEU A CA 1
ATOM 658 C C . LEU A 1 85 ? -1.107 7.758 4.093 1.00 96.06 85 LEU A C 1
ATOM 660 O O . LEU A 1 85 ? -1.958 8.394 3.472 1.00 96.06 85 LEU A O 1
ATOM 664 N N . SER A 1 86 ? -0.491 8.266 5.167 1.00 96.88 86 SER A N 1
ATOM 665 C CA . SER A 1 86 ? -0.762 9.619 5.670 1.00 96.88 86 SER A CA 1
ATOM 666 C C . SER A 1 86 ? -0.291 10.690 4.696 1.00 96.88 86 SER A C 1
ATOM 668 O O . SER A 1 86 ? -0.976 11.695 4.537 1.00 96.88 86 SER A O 1
ATOM 670 N N . LYS A 1 87 ? 0.828 10.471 3.993 1.00 94.69 87 LYS A N 1
ATOM 671 C CA . LYS A 1 87 ? 1.255 11.365 2.906 1.00 94.69 87 LYS A CA 1
ATOM 672 C C . LYS A 1 87 ? 0.283 11.346 1.726 1.00 94.69 87 LYS A C 1
ATOM 674 O O . LYS A 1 87 ? 0.107 12.365 1.077 1.00 94.69 87 LYS A O 1
ATOM 679 N N . ALA A 1 88 ? -0.365 10.211 1.460 1.00 94.00 88 ALA A N 1
ATOM 680 C CA . ALA A 1 88 ? -1.291 10.084 0.338 1.00 94.00 88 ALA A CA 1
ATOM 681 C C . ALA A 1 88 ? -2.647 10.776 0.560 1.00 94.00 88 ALA A C 1
ATOM 683 O O . ALA A 1 88 ? -3.208 11.336 -0.376 1.00 94.00 88 ALA A O 1
ATOM 684 N N . GLY A 1 89 ? -3.208 10.697 1.769 1.00 91.31 89 GLY A N 1
ATOM 685 C CA . GLY A 1 89 ? -4.587 11.144 2.017 1.00 91.31 89 GLY A CA 1
ATOM 686 C C . GLY A 1 89 ? -4.847 11.696 3.415 1.00 91.31 89 GLY A C 1
ATOM 687 O O . GLY A 1 89 ? -6.001 11.878 3.798 1.00 91.31 89 GLY A O 1
ATOM 688 N N . GLY A 1 90 ? -3.793 11.939 4.190 1.00 95.06 90 GLY A N 1
ATOM 689 C CA . GLY A 1 90 ? -3.879 12.383 5.574 1.00 95.06 90 GLY A CA 1
ATOM 690 C C . GLY A 1 90 ? -4.107 11.248 6.584 1.00 95.06 90 GLY A C 1
ATOM 691 O O . GLY A 1 90 ? -4.367 10.099 6.211 1.00 95.06 90 GLY A O 1
ATOM 692 N N . PRO A 1 91 ? -4.024 11.559 7.892 1.00 94.69 91 PRO A N 1
ATOM 693 C CA . PRO A 1 91 ? -4.042 10.549 8.952 1.00 94.69 91 PRO A CA 1
ATOM 694 C C . PRO A 1 91 ? -5.323 9.702 8.988 1.00 94.69 91 PRO A C 1
ATOM 696 O O . PRO A 1 91 ? -5.257 8.487 9.158 1.00 94.69 91 PRO A O 1
ATOM 699 N N . ALA A 1 92 ? -6.497 10.309 8.775 1.00 94.62 92 ALA A N 1
ATOM 700 C CA . ALA A 1 92 ? -7.769 9.581 8.807 1.00 94.62 92 ALA A CA 1
ATOM 701 C C . ALA A 1 92 ? -7.853 8.526 7.689 1.00 94.62 92 ALA A C 1
ATOM 703 O O . ALA A 1 92 ? -8.183 7.367 7.947 1.00 94.62 92 ALA A O 1
ATOM 704 N N . ALA A 1 93 ? -7.476 8.902 6.461 1.00 92.44 93 ALA A N 1
ATOM 705 C CA . ALA A 1 93 ? -7.414 7.982 5.329 1.00 92.44 93 ALA A CA 1
ATOM 706 C C . ALA A 1 93 ? -6.355 6.888 5.539 1.00 92.44 93 ALA A C 1
ATOM 708 O O . ALA A 1 93 ? -6.573 5.742 5.150 1.00 92.44 93 ALA A O 1
ATOM 709 N N . ALA A 1 94 ? -5.238 7.207 6.200 1.00 95.31 94 ALA A N 1
ATOM 710 C CA . ALA A 1 94 ? -4.205 6.230 6.523 1.00 95.31 94 ALA A CA 1
ATOM 711 C C . ALA A 1 94 ? -4.710 5.127 7.453 1.00 95.31 94 ALA A C 1
ATOM 713 O O . ALA A 1 94 ? -4.561 3.942 7.150 1.00 95.31 94 ALA A O 1
ATOM 714 N N . HIS A 1 95 ? -5.365 5.516 8.546 1.00 97.56 95 HIS A N 1
ATOM 715 C CA . HIS A 1 95 ? -6.001 4.580 9.463 1.00 97.56 95 HIS A CA 1
ATOM 716 C C . HIS A 1 95 ? -7.113 3.769 8.770 1.00 97.56 95 HIS A C 1
ATOM 718 O O . HIS A 1 95 ? -7.196 2.558 8.963 1.00 97.56 95 HIS A O 1
ATOM 724 N N . ALA A 1 96 ? -7.915 4.385 7.895 1.00 95.81 96 ALA A N 1
ATOM 725 C CA . ALA A 1 96 ? -8.938 3.673 7.127 1.00 95.81 96 ALA A CA 1
ATOM 726 C C . ALA A 1 96 ? -8.339 2.609 6.186 1.00 95.81 96 ALA A C 1
ATOM 728 O O . ALA A 1 96 ? -8.758 1.451 6.205 1.00 95.81 96 ALA A O 1
ATOM 729 N N . ASN A 1 97 ? -7.326 2.980 5.400 1.00 93.38 97 ASN A N 1
ATOM 730 C CA . ASN A 1 97 ? -6.670 2.078 4.453 1.00 93.38 97 ASN A CA 1
ATOM 731 C C . ASN A 1 97 ? -5.952 0.928 5.168 1.00 93.38 97 ASN A C 1
ATOM 733 O O . ASN A 1 97 ? -6.051 -0.222 4.745 1.00 93.38 97 ASN A O 1
ATOM 737 N N . LEU A 1 98 ? -5.269 1.211 6.278 1.00 94.44 98 LEU A N 1
ATOM 738 C CA . LEU A 1 98 ? -4.610 0.174 7.063 1.00 94.44 98 LEU A CA 1
ATOM 739 C C . LEU A 1 98 ? -5.625 -0.773 7.721 1.00 94.44 98 LEU A C 1
ATOM 741 O O . LEU A 1 98 ? -5.427 -1.986 7.691 1.00 94.44 98 LEU A O 1
ATOM 745 N N . GLY A 1 99 ? -6.742 -0.247 8.237 1.00 95.12 99 GLY A N 1
ATOM 746 C CA . GLY A 1 99 ? -7.845 -1.061 8.750 1.00 95.12 99 GLY A CA 1
ATOM 747 C C . GLY A 1 99 ? -8.392 -2.029 7.697 1.00 95.12 99 GLY A C 1
ATOM 748 O O . GLY A 1 99 ? -8.579 -3.213 7.978 1.00 95.12 99 GLY A O 1
ATOM 749 N N . TYR A 1 100 ? -8.557 -1.559 6.459 1.00 93.06 100 TYR A N 1
ATOM 750 C CA . TYR A 1 100 ? -8.980 -2.391 5.330 1.00 93.06 100 TYR A CA 1
ATOM 751 C C . TYR A 1 100 ? -8.000 -3.522 5.024 1.00 93.06 100 TYR A C 1
ATOM 753 O O . TYR A 1 100 ? -8.407 -4.678 4.894 1.00 93.06 100 TYR A O 1
ATOM 761 N N . LEU A 1 101 ? -6.704 -3.218 4.972 1.00 88.88 101 LEU A N 1
ATOM 762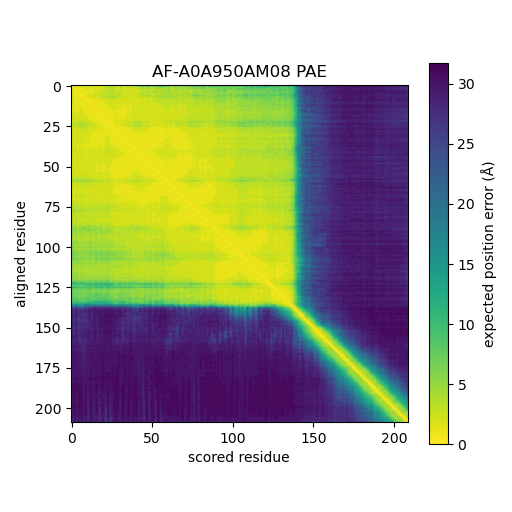 C CA . LEU A 1 101 ? -5.679 -4.219 4.675 1.00 88.88 101 LEU A CA 1
ATOM 763 C C . LEU A 1 101 ? -5.564 -5.264 5.782 1.00 88.88 101 LEU A C 1
ATOM 765 O O . LEU A 1 101 ? -5.491 -6.457 5.499 1.00 88.88 101 LEU A O 1
ATOM 769 N N . LEU A 1 102 ? -5.608 -4.838 7.043 1.00 90.50 102 LEU A N 1
ATOM 770 C CA . LEU A 1 102 ? -5.578 -5.744 8.189 1.00 90.50 102 LEU A CA 1
ATOM 771 C C . LEU A 1 102 ? -6.811 -6.654 8.220 1.00 90.50 102 LEU A C 1
ATOM 773 O O . LEU A 1 102 ? -6.674 -7.842 8.504 1.00 90.50 102 LEU A O 1
ATOM 777 N N . ALA A 1 103 ? -7.993 -6.137 7.867 1.00 90.69 103 ALA A N 1
ATOM 778 C CA . ALA A 1 103 ? -9.204 -6.946 7.755 1.00 90.69 103 ALA A CA 1
ATOM 779 C C . ALA A 1 103 ? -9.070 -8.009 6.653 1.00 90.69 103 ALA A C 1
ATOM 781 O O . ALA A 1 103 ? -9.393 -9.172 6.887 1.00 90.69 103 ALA A O 1
ATOM 782 N N . ALA A 1 104 ? -8.524 -7.641 5.488 1.00 87.06 104 ALA A N 1
ATOM 783 C CA . ALA A 1 104 ? -8.259 -8.579 4.393 1.00 87.06 104 ALA A CA 1
ATOM 784 C C . ALA A 1 104 ? -7.231 -9.667 4.767 1.00 87.06 104 ALA A C 1
ATOM 786 O O . ALA A 1 104 ? -7.302 -10.783 4.258 1.00 87.06 104 ALA A O 1
ATOM 787 N N . LEU A 1 105 ? -6.309 -9.365 5.687 1.00 84.12 105 LEU A N 1
ATOM 788 C CA . LEU A 1 105 ? -5.342 -10.314 6.253 1.00 84.12 105 LEU A CA 1
ATOM 789 C C . LEU A 1 105 ? -5.902 -11.136 7.432 1.00 84.12 105 LEU A C 1
ATOM 791 O O . LEU A 1 105 ? -5.162 -11.902 8.046 1.00 84.12 105 LEU A O 1
ATOM 795 N N . GLY A 1 106 ? -7.180 -10.969 7.790 1.00 88.25 106 GLY A N 1
ATOM 796 C CA . GLY A 1 106 ? -7.816 -11.665 8.916 1.00 88.25 106 GLY A CA 1
ATOM 797 C C . GLY A 1 106 ? -7.442 -11.122 10.301 1.00 88.25 106 GLY A C 1
ATOM 798 O O . GLY A 1 106 ? -7.817 -11.704 11.318 1.00 88.25 106 GLY A O 1
ATOM 799 N N . LYS A 1 107 ? -6.733 -9.991 10.375 1.00 89.00 107 LYS A N 1
ATOM 800 C CA . LYS A 1 107 ? -6.345 -9.318 11.625 1.00 89.00 107 LYS A CA 1
ATOM 801 C C . LYS A 1 107 ? -7.469 -8.408 12.130 1.00 89.00 107 LYS A C 1
ATOM 803 O O . LYS A 1 107 ? -7.300 -7.199 12.282 1.00 89.00 107 LYS A O 1
ATOM 808 N N . THR A 1 108 ? -8.635 -9.000 12.382 1.00 92.31 108 THR A N 1
ATOM 809 C CA . THR A 1 108 ? -9.907 -8.325 12.709 1.00 92.31 108 THR A CA 1
ATOM 810 C C . THR A 1 108 ? -9.787 -7.301 13.841 1.00 92.31 108 THR A C 1
ATOM 812 O O . THR A 1 108 ? -10.278 -6.180 13.715 1.00 92.31 108 THR A O 1
ATOM 815 N N . GLU A 1 109 ? -9.113 -7.646 14.940 1.00 92.25 109 GLU A N 1
ATOM 816 C CA . GLU A 1 109 ? -8.997 -6.751 16.101 1.00 92.25 109 GLU A CA 1
ATOM 817 C C . GLU A 1 109 ? -8.044 -5.573 15.859 1.00 92.25 109 GLU A C 1
ATOM 819 O O . GLU A 1 109 ? -8.290 -4.466 16.338 1.00 92.25 109 GLU A O 1
ATOM 824 N N . GLU A 1 110 ? -6.976 -5.769 15.083 1.00 92.12 110 GLU A N 1
ATOM 825 C CA . GLU A 1 110 ? -6.099 -4.667 14.668 1.00 92.12 110 GLU A CA 1
ATOM 826 C C . GLU A 1 110 ? -6.835 -3.750 13.681 1.00 92.12 110 GLU A C 1
ATOM 828 O O . GLU A 1 110 ? -6.833 -2.529 13.846 1.00 92.12 110 GLU A O 1
ATOM 833 N N . ALA A 1 111 ? -7.554 -4.332 12.715 1.00 94.31 111 ALA A N 1
ATOM 834 C CA . ALA A 1 111 ? -8.373 -3.594 11.757 1.00 94.31 111 ALA A CA 1
ATOM 835 C C . ALA A 1 111 ? -9.409 -2.696 12.446 1.00 94.31 111 ALA A C 1
ATOM 837 O O . ALA A 1 111 ? -9.521 -1.509 12.137 1.00 94.31 111 ALA A O 1
ATOM 838 N N . ARG A 1 112 ? -10.117 -3.250 13.438 1.00 95.94 112 ARG A N 1
ATOM 839 C CA . ARG A 1 112 ? -11.070 -2.532 14.291 1.00 95.94 112 ARG A CA 1
ATOM 840 C C . ARG A 1 112 ? -10.449 -1.292 14.929 1.00 95.94 112 ARG A C 1
ATOM 842 O O . ARG A 1 112 ? -11.059 -0.227 14.867 1.00 95.94 112 ARG A O 1
ATOM 849 N N . LYS A 1 113 ? -9.259 -1.415 15.529 1.00 96.38 113 LYS A N 1
ATOM 850 C CA . LYS A 1 113 ? -8.568 -0.282 16.170 1.00 96.38 113 LYS A CA 1
ATOM 851 C C . LYS A 1 113 ? -8.289 0.830 15.165 1.00 96.38 113 LYS A C 1
ATOM 853 O O . LYS A 1 113 ? -8.650 1.976 15.413 1.00 96.38 113 LYS A O 1
ATOM 858 N N . HIS A 1 114 ? -7.741 0.487 14.000 1.00 96.94 114 HIS A N 1
ATOM 859 C CA . HIS A 1 114 ? -7.451 1.484 12.974 1.00 96.94 114 HIS A CA 1
ATOM 860 C C . HIS A 1 114 ? -8.722 2.142 12.420 1.00 96.94 114 HIS A C 1
ATOM 862 O O . HIS A 1 114 ? -8.751 3.358 12.268 1.00 96.94 114 HIS A O 1
ATOM 868 N N . TYR A 1 115 ? -9.813 1.405 12.213 1.00 97.12 115 TYR A N 1
ATOM 869 C CA . TYR A 1 115 ? -11.086 2.021 11.830 1.00 97.12 115 TYR A CA 1
ATOM 870 C C . TYR A 1 115 ? -11.655 2.956 12.902 1.00 97.12 115 TYR A C 1
ATOM 872 O O . TYR A 1 115 ? -12.165 4.027 12.574 1.00 97.12 115 TYR A O 1
ATOM 880 N N . GLN A 1 116 ? -11.543 2.596 14.181 1.00 97.62 11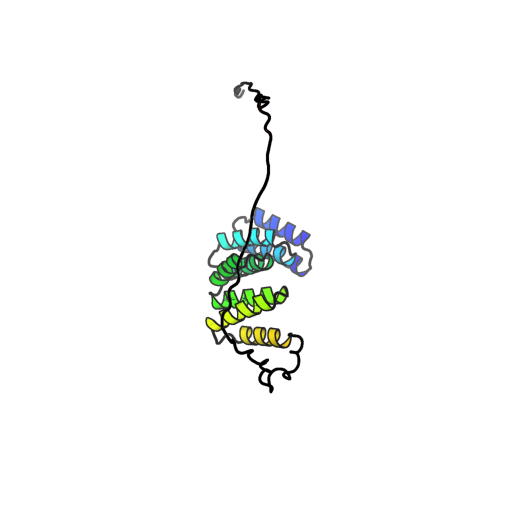6 GLN A N 1
ATOM 881 C CA . GLN A 1 116 ? -11.943 3.480 15.277 1.00 97.62 116 GLN A CA 1
ATOM 882 C C . GLN A 1 116 ? -11.094 4.753 15.313 1.00 97.62 116 GLN A C 1
ATOM 884 O O . GLN A 1 116 ? -11.641 5.838 15.484 1.00 97.62 116 GLN A O 1
ATOM 889 N N . ASP A 1 117 ? -9.782 4.647 15.113 1.00 97.75 117 ASP A N 1
ATOM 890 C CA . ASP A 1 117 ? -8.893 5.810 15.066 1.00 97.75 117 ASP A CA 1
ATOM 891 C C . ASP A 1 117 ? -9.182 6.709 13.855 1.00 97.75 117 ASP A C 1
ATOM 893 O O . ASP A 1 117 ? -9.227 7.930 14.002 1.00 97.75 117 ASP A O 1
ATOM 897 N N . ALA A 1 118 ? -9.498 6.132 12.690 1.00 97.44 118 ALA A N 1
ATOM 898 C CA . ALA A 1 118 ? -9.965 6.898 11.534 1.00 97.44 118 ALA A CA 1
ATOM 899 C C . ALA A 1 118 ? -11.243 7.694 11.852 1.00 97.44 118 ALA A C 1
ATOM 901 O O . ALA A 1 118 ? -11.331 8.867 11.498 1.00 97.44 118 ALA A O 1
ATOM 902 N N . LEU A 1 119 ? -12.205 7.095 12.564 1.00 97.25 119 LEU A N 1
ATOM 903 C CA . LEU A 1 119 ? -13.453 7.763 12.957 1.00 97.25 119 LEU A CA 1
ATOM 904 C C . LEU A 1 119 ? -13.275 8.793 14.079 1.00 97.25 119 LEU A C 1
ATOM 906 O O . LEU A 1 119 ? -14.047 9.745 14.143 1.00 97.25 119 LEU A O 1
ATOM 910 N N . LYS A 1 120 ? -12.266 8.650 14.949 1.00 97.81 120 LYS A N 1
ATOM 911 C CA . LYS A 1 120 ? -11.900 9.711 15.907 1.00 97.81 120 LYS A CA 1
ATOM 912 C C . LYS A 1 120 ? -11.377 10.954 15.187 1.00 97.81 120 LYS A C 1
ATOM 914 O O . LYS A 1 120 ? -11.633 12.064 15.637 1.00 97.81 120 LYS A O 1
ATOM 919 N N . LEU A 1 121 ? -10.635 10.757 14.095 1.00 96.62 121 LEU A N 1
ATOM 920 C CA . LEU A 1 121 ? -10.074 11.837 13.283 1.00 96.62 121 LEU A CA 1
ATOM 921 C C . LEU A 1 121 ? -11.120 12.457 12.349 1.00 96.62 121 LEU A C 1
ATOM 923 O O . LEU A 1 121 ? -11.152 13.673 12.186 1.00 96.62 121 LEU A O 1
ATOM 927 N N . GLN A 1 122 ? -11.969 11.627 11.743 1.00 96.94 122 GLN A N 1
ATOM 928 C CA . GLN A 1 122 ? -13.040 12.054 10.850 1.00 96.94 122 GLN A CA 1
ATOM 929 C C . GLN A 1 122 ? -14.296 11.184 11.065 1.00 96.94 122 GLN A C 1
ATOM 931 O O . GLN A 1 122 ? -14.428 10.113 10.459 1.00 96.94 122 GLN A O 1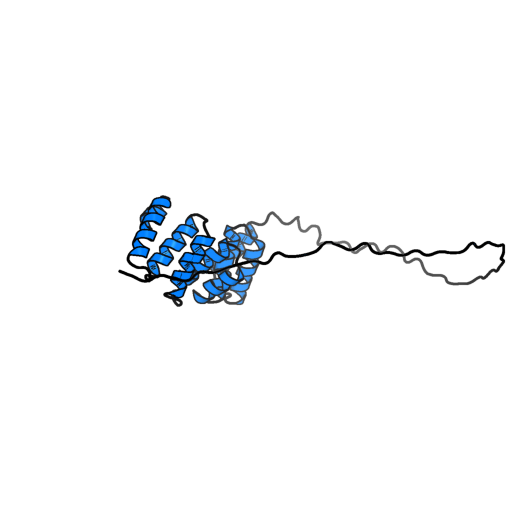
ATOM 936 N N . PRO A 1 123 ? -15.243 11.635 11.909 1.00 95.25 123 PRO A N 1
ATOM 937 C CA . PRO A 1 123 ? -16.431 10.859 12.285 1.00 95.25 123 PRO A CA 1
ATOM 938 C C . PRO A 1 123 ? -17.338 10.481 11.108 1.00 95.25 123 PRO A C 1
ATOM 940 O O . PRO A 1 123 ? -18.049 9.472 11.147 1.00 95.25 123 PRO A O 1
ATOM 943 N N . ASP A 1 124 ? -17.308 11.283 10.048 1.00 93.75 124 ASP A N 1
ATOM 944 C CA . ASP A 1 124 ? -18.243 11.272 8.927 1.00 93.75 124 ASP A CA 1
ATOM 945 C C . ASP A 1 124 ? -17.857 10.286 7.808 1.00 93.75 124 ASP A C 1
ATOM 947 O O . ASP A 1 124 ? -18.661 10.070 6.900 1.00 93.75 124 ASP A O 1
ATOM 951 N N . LEU A 1 125 ? -16.750 9.544 7.946 1.00 93.31 125 LEU A N 1
ATOM 952 C CA . LEU A 1 125 ? -16.309 8.501 7.007 1.00 93.31 125 LEU A CA 1
ATOM 953 C C . LEU A 1 125 ? -17.288 7.312 6.912 1.00 93.31 125 LEU A C 1
ATOM 955 O O . LEU A 1 125 ? -17.127 6.278 7.564 1.00 93.31 125 LEU A O 1
ATOM 959 N N . ALA A 1 126 ? -18.296 7.437 6.044 1.00 93.62 126 ALA A N 1
ATOM 960 C CA . ALA A 1 126 ? -19.303 6.403 5.807 1.00 93.62 126 ALA A CA 1
ATOM 961 C C . ALA A 1 126 ? -18.710 5.029 5.429 1.00 93.62 126 ALA A C 1
ATOM 963 O O . ALA A 1 126 ? -19.158 4.041 6.019 1.00 93.62 126 ALA A O 1
ATOM 964 N N . PRO A 1 127 ? -17.680 4.930 4.557 1.00 92.31 127 PRO A N 1
ATOM 965 C CA . PRO A 1 127 ? -17.061 3.642 4.241 1.00 92.31 127 PRO A CA 1
ATOM 966 C C . PRO A 1 127 ? -16.449 2.957 5.469 1.00 92.31 127 PRO A C 1
ATOM 968 O O . PRO A 1 127 ? -16.582 1.748 5.636 1.00 92.31 127 PRO A O 1
ATOM 971 N N . VAL A 1 128 ? -15.835 3.727 6.376 1.00 94.62 128 VAL A N 1
ATOM 972 C CA . VAL A 1 128 ? -15.217 3.187 7.597 1.00 94.62 128 VAL A CA 1
ATOM 973 C C . VAL A 1 128 ? -16.276 2.687 8.576 1.00 94.62 128 VAL A C 1
ATOM 975 O O . VAL A 1 128 ? -16.125 1.604 9.136 1.00 94.62 128 VAL A O 1
ATOM 978 N N . ARG A 1 129 ? -17.386 3.420 8.747 1.00 94.56 129 ARG A N 1
ATOM 979 C CA . ARG A 1 129 ? -18.511 2.952 9.578 1.00 94.56 129 ARG A CA 1
ATOM 980 C C . ARG A 1 129 ? -19.106 1.648 9.046 1.00 94.56 129 ARG A C 1
ATOM 982 O O . ARG A 1 129 ? -19.383 0.746 9.830 1.00 94.56 129 ARG A O 1
ATOM 989 N N . GLN A 1 130 ? -19.271 1.534 7.727 1.00 93.88 130 GLN A N 1
ATOM 990 C CA . GLN A 1 130 ? -19.756 0.309 7.082 1.00 93.88 130 GLN A CA 1
ATOM 991 C C . GLN A 1 130 ? -18.783 -0.861 7.273 1.00 93.88 130 GLN A C 1
ATOM 993 O O . GLN A 1 130 ? -19.208 -1.966 7.616 1.00 93.88 130 GLN A O 1
ATOM 998 N N . ALA A 1 131 ? -17.481 -0.623 7.102 1.00 92.56 131 ALA A N 1
ATOM 999 C CA . ALA A 1 131 ? -16.456 -1.642 7.305 1.00 92.56 131 ALA A CA 1
ATOM 1000 C C . ALA A 1 131 ? -16.400 -2.125 8.764 1.00 92.56 131 ALA A C 1
ATOM 1002 O O . ALA A 1 131 ? -16.334 -3.329 9.011 1.00 92.56 131 ALA A O 1
ATOM 1003 N N . LEU A 1 132 ? -16.504 -1.208 9.732 1.00 92.62 132 LEU A N 1
ATOM 1004 C CA . LEU A 1 132 ? -16.540 -1.540 11.157 1.00 92.62 132 LEU A CA 1
ATOM 1005 C C . LEU A 1 132 ? -17.796 -2.345 11.525 1.00 92.62 132 LEU A C 1
ATOM 1007 O O . LEU A 1 132 ? -17.686 -3.371 12.188 1.00 92.62 132 LEU A O 1
ATOM 1011 N N . ALA A 1 133 ? -18.970 -1.948 11.023 1.00 91.56 133 ALA A N 1
ATOM 1012 C CA . ALA A 1 133 ? -20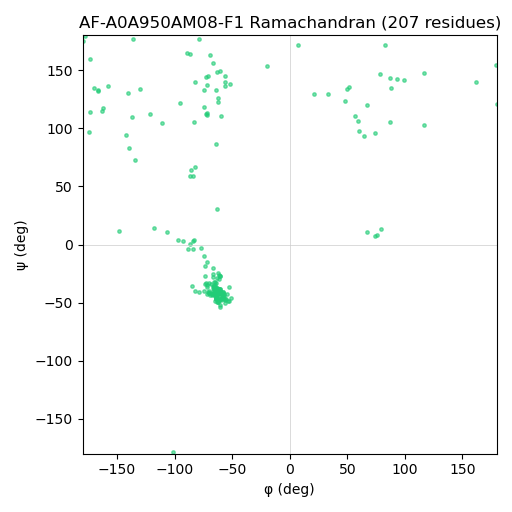.208 -2.704 11.218 1.00 91.56 133 ALA A CA 1
ATOM 1013 C C . ALA A 1 133 ? -20.127 -4.113 10.604 1.00 91.56 133 ALA A C 1
ATOM 1015 O O . ALA A 1 133 ? -20.605 -5.081 11.190 1.00 91.56 133 ALA A O 1
ATOM 1016 N N . THR A 1 134 ? -19.488 -4.249 9.439 1.00 91.00 134 THR A N 1
ATOM 1017 C CA . THR A 1 134 ? -19.271 -5.556 8.800 1.00 91.00 134 THR A CA 1
ATOM 1018 C C . THR A 1 134 ? -18.374 -6.442 9.666 1.00 91.00 134 THR A C 1
ATOM 1020 O O . THR A 1 134 ? -18.731 -7.588 9.924 1.00 91.00 134 THR A O 1
ATOM 1023 N N . LEU A 1 135 ? -17.266 -5.899 10.185 1.00 88.75 135 LEU A N 1
ATOM 1024 C CA . LEU A 1 135 ? -16.389 -6.602 11.131 1.00 88.75 135 LEU A CA 1
ATOM 1025 C C . LEU A 1 135 ? -17.138 -7.049 12.398 1.00 88.75 135 LEU A C 1
ATOM 1027 O O . LEU A 1 135 ? -16.938 -8.171 12.863 1.00 88.75 135 LEU A O 1
ATOM 1031 N N . ASP A 1 136 ? -18.025 -6.210 12.936 1.00 84.06 136 ASP A N 1
ATOM 1032 C CA . ASP A 1 136 ? -18.832 -6.519 14.128 1.00 84.06 136 ASP A CA 1
ATOM 1033 C C . ASP A 1 136 ? -19.815 -7.656 13.900 1.00 84.06 136 ASP A C 1
ATOM 1035 O O . ASP A 1 136 ? -19.948 -8.552 14.736 1.00 84.06 136 ASP A O 1
ATOM 1039 N N . ASN A 1 137 ? -20.457 -7.650 12.737 1.00 81.31 137 ASN A N 1
ATOM 1040 C CA . ASN A 1 137 ? -21.433 -8.660 12.357 1.00 81.31 137 ASN A CA 1
ATOM 1041 C C . ASN A 1 137 ? -20.785 -10.006 12.001 1.00 81.31 137 ASN A C 1
ATOM 1043 O O . ASN A 1 137 ? -21.459 -11.032 12.026 1.00 81.31 137 ASN A O 1
ATOM 1047 N N . THR A 1 138 ? -19.480 -10.029 11.711 1.00 69.12 138 THR A N 1
ATOM 1048 C CA . THR A 1 138 ? -18.714 -11.271 11.499 1.00 69.12 138 THR A CA 1
ATOM 1049 C C . THR A 1 138 ? -18.227 -11.942 12.792 1.00 69.12 138 THR A C 1
ATOM 1051 O O . THR A 1 138 ? -17.537 -12.961 12.736 1.00 69.12 138 THR A O 1
ATOM 1054 N N . ARG A 1 139 ? -18.592 -11.424 13.974 1.00 61.41 139 ARG A N 1
ATOM 1055 C CA . ARG A 1 139 ? -18.287 -12.060 15.266 1.00 61.41 139 ARG A CA 1
ATOM 1056 C C . ARG A 1 139 ? -19.156 -13.320 15.473 1.00 61.41 139 ARG A C 1
ATOM 1058 O O . ARG A 1 139 ? -20.361 -13.252 15.236 1.00 61.41 139 ARG A O 1
ATOM 1065 N N . PRO A 1 140 ? -18.620 -14.455 15.976 1.00 48.16 140 PRO A N 1
ATOM 1066 C CA . PRO A 1 140 ? -19.470 -15.546 16.458 1.00 48.16 140 PRO A CA 1
ATOM 1067 C C . PRO A 1 140 ? -20.349 -15.040 17.621 1.00 48.16 140 PRO A C 1
ATOM 1069 O O . PRO A 1 140 ? -19.930 -14.129 18.343 1.00 48.16 140 PRO A O 1
ATOM 1072 N N . PRO A 1 141 ? -21.566 -15.585 17.808 1.00 43.28 141 PRO A N 1
ATOM 1073 C CA . PRO A 1 141 ? -22.540 -15.037 18.745 1.00 43.28 141 PRO A CA 1
ATOM 1074 C C . PRO A 1 141 ? -21.950 -14.940 20.155 1.00 43.28 141 PRO A C 1
ATOM 1076 O O . PRO A 1 141 ? -21.301 -15.867 20.641 1.00 43.28 141 PRO A O 1
ATOM 1079 N N . MET A 1 142 ? -22.195 -13.808 20.818 1.00 44.22 142 MET A N 1
ATOM 1080 C CA . MET A 1 142 ? -21.966 -13.670 22.257 1.00 44.22 142 MET A CA 1
ATOM 1081 C C . MET A 1 142 ? -22.673 -14.828 22.981 1.00 44.22 142 MET A C 1
ATOM 1083 O O . MET A 1 142 ? -23.821 -15.130 22.632 1.00 44.22 142 MET A O 1
ATOM 1087 N N . PRO A 1 143 ? -22.063 -15.464 24.000 1.00 43.72 143 PRO A N 1
ATOM 1088 C CA . PRO A 1 143 ? -22.835 -16.330 24.875 1.00 43.72 143 PRO A CA 1
ATOM 1089 C C . PRO A 1 143 ? -23.990 -15.503 25.470 1.00 43.72 143 PRO A C 1
ATOM 1091 O O . PRO A 1 143 ? -23.810 -14.315 25.762 1.00 43.72 143 PRO A O 1
ATOM 1094 N N . PRO A 1 144 ? -25.194 -16.087 25.592 1.00 39.59 144 PRO A N 1
ATOM 1095 C CA . PRO A 1 144 ? -26.397 -15.343 25.935 1.00 39.59 144 PRO A CA 1
ATOM 1096 C C . PRO A 1 144 ? -26.226 -14.583 27.252 1.00 39.59 144 PRO A C 1
ATOM 1098 O O . PRO A 1 144 ? -25.610 -15.079 28.194 1.00 39.59 144 PRO A O 1
ATOM 1101 N N . ALA A 1 145 ? -26.841 -13.399 27.321 1.00 44.72 145 ALA A N 1
ATOM 1102 C CA . ALA A 1 145 ? -26.826 -12.437 28.428 1.00 44.72 145 ALA A CA 1
ATOM 1103 C C . ALA A 1 145 ? -27.451 -12.937 29.757 1.00 44.72 145 ALA A C 1
ATOM 1105 O O . ALA A 1 145 ? -27.981 -12.152 30.537 1.00 44.72 145 ALA A O 1
ATOM 1106 N N . ARG A 1 146 ? -27.390 -14.240 30.055 1.00 42.91 146 ARG A N 1
ATOM 1107 C CA . ARG A 1 146 ? -27.827 -14.837 31.326 1.00 42.91 146 ARG A CA 1
ATOM 1108 C C . ARG A 1 146 ? -26.840 -14.637 32.482 1.00 42.91 146 ARG A C 1
ATOM 1110 O O . ARG A 1 146 ? -27.158 -15.030 33.594 1.00 42.91 146 ARG A O 1
ATOM 1117 N N . GLN A 1 147 ? -25.679 -14.019 32.262 1.00 47.34 147 GLN A N 1
ATOM 1118 C CA . GLN A 1 147 ? -24.711 -13.732 33.335 1.00 47.34 147 GLN A CA 1
ATOM 1119 C C . GLN A 1 147 ? -24.792 -12.313 33.918 1.00 47.34 147 GLN A C 1
ATOM 1121 O O . GLN A 1 147 ? -23.995 -11.979 34.786 1.00 47.34 147 GLN A O 1
ATOM 1126 N N . LEU A 1 148 ? -25.756 -11.485 33.498 1.00 43.72 148 LEU A N 1
ATOM 1127 C CA . LEU A 1 148 ? -25.880 -10.101 33.981 1.00 43.72 148 LEU A CA 1
ATOM 1128 C C . LEU A 1 148 ? -27.180 -9.784 34.737 1.00 43.72 148 LEU A C 1
ATOM 1130 O O . LEU A 1 148 ? -27.445 -8.619 35.013 1.00 43.72 148 LEU A O 1
ATOM 1134 N N . ALA A 1 149 ? -27.956 -10.787 35.161 1.00 37.53 149 ALA A N 1
ATOM 1135 C CA . ALA A 1 149 ? -29.082 -10.550 36.065 1.00 37.53 149 ALA A CA 1
ATOM 1136 C C . ALA A 1 149 ? -29.169 -11.595 37.191 1.00 37.53 149 ALA A C 1
ATOM 1138 O O . ALA A 1 149 ? -29.559 -12.735 36.964 1.00 37.53 149 ALA A O 1
ATOM 1139 N N . ALA A 1 150 ? -28.866 -11.112 38.402 1.00 39.72 150 ALA A N 1
ATOM 1140 C CA . ALA A 1 150 ? -29.237 -11.624 39.726 1.00 39.72 150 ALA A CA 1
ATOM 1141 C C . ALA A 1 150 ? -28.537 -12.891 40.263 1.00 39.72 150 ALA A C 1
ATOM 1143 O O . ALA A 1 150 ? -29.016 -13.998 40.069 1.00 39.72 150 ALA A O 1
ATOM 1144 N N . THR A 1 151 ? -27.488 -12.689 41.075 1.00 35.88 151 THR A N 1
ATOM 1145 C CA . THR A 1 151 ? -27.522 -12.922 42.542 1.00 35.88 151 THR A CA 1
ATOM 1146 C C . THR A 1 151 ? -26.287 -12.281 43.208 1.00 35.88 151 THR A C 1
ATOM 1148 O O . THR A 1 151 ? -25.181 -12.486 42.704 1.00 35.88 151 THR A O 1
ATOM 1151 N N . PRO A 1 152 ? -26.419 -11.518 44.315 1.00 39.84 152 PRO A N 1
ATOM 1152 C CA . PRO A 1 152 ? -25.271 -11.058 45.105 1.00 39.84 152 PRO A CA 1
ATOM 1153 C C . PRO A 1 152 ? -24.559 -12.241 45.801 1.00 39.84 152 PRO A C 1
ATOM 1155 O O . PRO A 1 152 ? -25.172 -13.294 45.990 1.00 39.84 152 PRO A O 1
ATOM 1158 N N . PRO A 1 153 ? -23.266 -12.105 46.155 1.00 37.97 153 PRO A N 1
ATOM 1159 C CA . PRO A 1 153 ? -22.409 -13.237 46.512 1.00 37.97 153 PRO A CA 1
ATOM 1160 C C . PRO A 1 153 ? -22.757 -13.830 47.890 1.00 37.97 153 PRO A C 1
ATOM 1162 O O . PRO A 1 153 ? -23.050 -13.066 48.813 1.00 37.97 153 PRO A O 1
ATOM 1165 N N . PRO A 1 154 ? -22.660 -15.161 48.099 1.00 41.34 154 PRO A N 1
ATOM 1166 C CA . PRO A 1 154 ? -22.679 -15.712 49.446 1.00 41.34 154 PRO A CA 1
ATOM 1167 C C . PRO A 1 154 ? -21.356 -15.384 50.154 1.00 41.34 154 PRO A C 1
ATOM 1169 O O . PRO A 1 154 ? -20.285 -15.854 49.774 1.00 41.34 154 PRO A O 1
ATOM 1172 N N . VAL A 1 155 ? -21.450 -14.551 51.189 1.00 40.41 155 VAL A N 1
ATOM 1173 C CA . VAL A 1 155 ? -20.373 -14.240 52.136 1.00 40.41 155 VAL A CA 1
ATOM 1174 C C . VAL A 1 155 ? -20.191 -15.450 53.067 1.00 40.41 155 VAL A C 1
ATOM 1176 O O . VAL A 1 155 ? -21.141 -15.796 53.771 1.00 40.41 155 VAL A O 1
ATOM 1179 N N . PRO A 1 156 ? -19.026 -16.121 53.112 1.00 40.66 156 PRO A N 1
ATOM 1180 C CA . PRO A 1 156 ? -18.757 -17.103 54.159 1.00 40.66 156 PRO A CA 1
ATOM 1181 C C . PRO A 1 156 ? -18.553 -16.397 55.517 1.00 40.66 156 PRO A C 1
ATOM 1183 O O . PRO A 1 156 ? -18.022 -15.284 55.555 1.00 40.66 156 PRO A O 1
ATOM 1186 N N . PRO A 1 157 ? -18.979 -17.006 56.640 1.00 44.06 157 PRO A N 1
ATOM 1187 C CA . PRO A 1 157 ? -19.012 -16.348 57.942 1.00 44.06 157 PRO A CA 1
ATOM 1188 C C . PRO A 1 157 ? -17.614 -15.968 58.444 1.00 44.06 157 PRO A C 1
ATOM 1190 O O . PRO A 1 157 ? -16.683 -16.774 58.451 1.00 44.06 157 PRO A O 1
ATOM 1193 N N . VAL A 1 158 ? -17.512 -14.726 58.920 1.00 39.31 158 VAL A N 1
ATOM 1194 C CA . VAL A 1 158 ? -16.380 -14.179 59.670 1.00 39.31 158 VAL A CA 1
ATOM 1195 C C . VAL A 1 158 ? -16.193 -15.009 60.942 1.00 39.31 158 VAL A C 1
ATOM 1197 O O . VAL A 1 158 ? -17.016 -14.936 61.854 1.00 39.31 158 VAL A O 1
ATOM 1200 N N . GLN A 1 159 ? -15.115 -15.789 61.032 1.00 39.31 159 GLN A N 1
ATOM 1201 C CA . GLN A 1 159 ? -14.684 -16.318 62.325 1.00 39.31 159 GLN A CA 1
ATOM 1202 C C . GLN A 1 159 ? -14.103 -15.160 63.138 1.00 39.31 159 GLN A C 1
ATOM 1204 O O . GLN A 1 159 ? -13.074 -14.582 62.788 1.00 39.31 159 GLN A O 1
ATOM 1209 N N . GLN A 1 160 ? -14.814 -14.790 64.201 1.00 41.00 160 GLN A N 1
ATOM 1210 C CA . GLN A 1 160 ? -14.370 -13.793 65.161 1.00 41.00 160 GLN A CA 1
ATOM 1211 C C . GLN A 1 160 ? -13.086 -14.266 65.850 1.00 41.00 160 GLN A C 1
ATOM 1213 O O . GLN A 1 160 ? -13.028 -15.344 66.440 1.00 41.00 160 GLN A O 1
ATOM 1218 N N . VAL A 1 161 ? -12.063 -13.418 65.804 1.00 41.69 161 VAL A N 1
ATOM 1219 C CA . VAL A 1 161 ? -10.886 -13.510 66.664 1.00 41.69 161 VAL A CA 1
ATOM 1220 C C . VAL A 1 161 ? -11.305 -13.355 68.126 1.00 41.69 161 VAL A C 1
ATOM 1222 O O . VAL A 1 161 ? -11.849 -12.328 68.518 1.00 41.69 161 VAL A O 1
ATOM 1225 N N . SER A 1 162 ? -10.991 -14.356 68.945 1.00 42.09 162 SER A N 1
ATOM 1226 C CA . SER A 1 162 ? -10.839 -14.189 70.391 1.00 42.09 162 SER A CA 1
ATOM 1227 C C . SER A 1 162 ? -9.363 -14.366 70.725 1.00 42.09 162 SER A C 1
ATOM 1229 O O . SER A 1 162 ? -8.835 -15.475 70.712 1.00 42.09 162 SER A O 1
ATOM 1231 N N . ALA A 1 163 ? -8.681 -13.257 70.994 1.00 40.62 163 ALA A N 1
ATOM 1232 C CA . ALA A 1 163 ? -7.406 -13.272 71.694 1.00 40.62 163 ALA A CA 1
ATOM 1233 C C . ALA A 1 163 ? -7.673 -13.553 73.180 1.00 40.62 163 ALA A C 1
ATOM 1235 O O . ALA A 1 163 ? -8.549 -12.905 73.741 1.00 40.62 163 ALA A O 1
ATOM 1236 N N . THR A 1 164 ? -6.928 -14.470 73.811 1.00 37.34 164 THR A N 1
ATOM 1237 C CA . THR A 1 164 ? -6.352 -14.332 75.171 1.00 37.34 164 THR A CA 1
ATOM 1238 C C . THR A 1 164 ? -5.422 -15.520 75.481 1.00 37.34 164 THR A C 1
ATOM 1240 O O . THR A 1 164 ? -5.852 -16.661 75.594 1.00 37.34 164 THR A O 1
ATOM 1243 N N . SER A 1 165 ? -4.135 -15.191 75.613 1.00 42.25 165 SER A N 1
ATOM 1244 C CA . SER A 1 165 ? -3.084 -15.707 76.508 1.00 42.25 165 SER A CA 1
ATOM 1245 C C . SER A 1 165 ? -3.194 -17.095 77.165 1.00 42.25 165 SER A C 1
ATOM 1247 O O . SER A 1 165 ? -4.073 -17.318 77.992 1.00 42.25 165 SER A O 1
ATOM 1249 N N . ARG A 1 166 ? -2.119 -17.898 77.040 1.00 41.06 166 ARG A N 1
ATOM 1250 C CA . ARG A 1 166 ? -1.327 -18.374 78.203 1.00 41.06 166 ARG A CA 1
ATOM 1251 C C . ARG A 1 166 ? 0.020 -19.003 77.816 1.00 41.06 166 ARG A C 1
ATOM 1253 O O . ARG A 1 166 ? 0.114 -19.855 76.943 1.00 41.06 166 ARG A O 1
ATOM 1260 N N . GLN A 1 167 ? 1.047 -18.559 78.536 1.00 41.09 167 GLN A N 1
ATOM 1261 C CA . GLN A 1 167 ? 2.412 -19.081 78.600 1.00 41.09 167 GLN A CA 1
ATOM 1262 C C . GLN A 1 167 ? 2.496 -20.514 79.149 1.00 41.09 167 GLN A C 1
ATOM 1264 O O . GLN A 1 167 ? 1.806 -20.849 80.106 1.00 41.09 167 GLN A O 1
ATOM 1269 N N . SER A 1 168 ? 3.482 -21.275 78.671 1.00 42.03 168 SER A N 1
ATOM 1270 C CA . SER A 1 168 ? 4.412 -22.079 79.494 1.00 42.03 168 SER A CA 1
ATOM 1271 C C . SER A 1 168 ? 5.620 -22.422 78.602 1.00 42.03 168 SER A C 1
ATOM 1273 O O . SER A 1 168 ? 5.433 -22.810 77.457 1.00 42.03 168 SER A O 1
ATOM 1275 N N . LYS A 1 169 ? 6.848 -21.972 78.920 1.00 40.44 169 LYS A N 1
ATOM 1276 C CA . LYS A 1 169 ? 7.849 -22.653 79.779 1.00 40.44 169 LYS A CA 1
ATOM 1277 C C . LYS A 1 169 ? 8.048 -24.112 79.342 1.00 40.44 169 LYS A C 1
ATOM 1279 O O . LYS A 1 169 ? 7.074 -24.829 79.233 1.00 40.44 169 LYS A O 1
ATOM 1284 N N . ALA A 1 170 ? 9.233 -24.678 79.192 1.00 36.69 170 ALA A N 1
ATOM 1285 C CA . ALA A 1 170 ? 10.623 -24.282 79.365 1.00 36.69 170 ALA A CA 1
ATOM 1286 C C . ALA A 1 170 ? 11.454 -25.514 78.931 1.00 36.69 170 ALA A C 1
ATOM 1288 O O . ALA A 1 170 ? 10.888 -26.578 78.684 1.00 36.69 170 ALA A O 1
ATOM 1289 N N . ASN A 1 171 ? 12.776 -25.363 78.993 1.00 36.34 171 ASN A N 1
ATOM 1290 C CA . ASN A 1 171 ? 13.807 -26.404 79.025 1.00 36.34 171 ASN A CA 1
ATOM 1291 C C . ASN A 1 171 ? 14.171 -27.085 77.704 1.00 36.34 171 ASN A C 1
ATOM 1293 O O . ASN A 1 171 ? 13.316 -27.375 76.885 1.00 36.34 171 ASN A O 1
ATOM 1297 N N . SER A 1 172 ? 15.406 -27.506 77.455 1.00 38.47 172 SER A N 1
ATOM 1298 C CA . SER A 1 172 ? 16.753 -27.233 77.979 1.00 38.47 172 SER A CA 1
ATOM 1299 C C . SER A 1 172 ? 17.645 -28.152 77.135 1.00 38.47 172 SER A C 1
ATOM 1301 O O . SER A 1 172 ? 17.376 -29.346 77.080 1.00 38.47 172 SER A O 1
ATOM 1303 N N . ASP A 1 173 ? 18.607 -27.570 76.417 1.00 34.72 173 ASP A N 1
ATOM 1304 C CA . ASP A 1 173 ? 20.044 -27.915 76.314 1.00 34.72 173 ASP A CA 1
ATOM 1305 C C . ASP A 1 173 ? 20.567 -29.215 76.998 1.00 34.72 173 ASP A C 1
ATOM 1307 O O . ASP A 1 173 ? 19.940 -29.700 77.940 1.00 34.72 173 ASP A O 1
ATOM 1311 N N . PRO A 1 174 ? 21.834 -29.659 76.801 1.00 55.72 174 PRO A N 1
ATOM 1312 C CA . PRO A 1 174 ? 22.773 -29.580 75.664 1.00 55.72 174 PRO A CA 1
ATOM 1313 C C . PRO A 1 174 ? 23.512 -30.922 75.390 1.00 55.72 174 PRO A C 1
ATOM 1315 O O . PRO A 1 174 ? 23.526 -31.846 76.200 1.00 55.72 174 PRO A O 1
ATOM 1318 N N . GLY A 1 175 ? 24.330 -30.934 74.331 1.00 35.84 175 GLY A N 1
ATOM 1319 C CA . GLY A 1 175 ? 25.647 -31.589 74.362 1.00 35.84 175 GLY A CA 1
ATOM 1320 C C . GLY A 1 175 ? 25.839 -32.774 73.410 1.00 35.84 175 GLY A C 1
ATOM 1321 O O . GLY A 1 175 ? 24.921 -33.526 73.143 1.00 35.84 175 GLY A O 1
ATOM 1322 N N . VAL A 1 176 ? 27.026 -33.040 72.866 1.00 43.25 176 VAL A N 1
ATOM 1323 C CA . VAL A 1 176 ? 28.353 -32.478 73.129 1.00 43.25 176 VAL A CA 1
ATOM 1324 C C . VAL A 1 176 ? 29.296 -32.998 72.019 1.00 43.25 176 VAL A C 1
ATOM 1326 O O . VAL A 1 176 ? 29.309 -34.185 71.730 1.00 43.25 176 VAL A O 1
ATOM 1329 N N . ARG A 1 177 ? 30.105 -32.077 71.467 1.00 41.31 177 ARG A N 1
ATOM 1330 C CA . ARG A 1 177 ? 31.547 -32.186 71.118 1.00 41.31 177 ARG A CA 1
ATOM 1331 C C . ARG A 1 177 ? 32.011 -33.134 69.994 1.00 41.31 177 ARG A C 1
ATOM 1333 O O . ARG A 1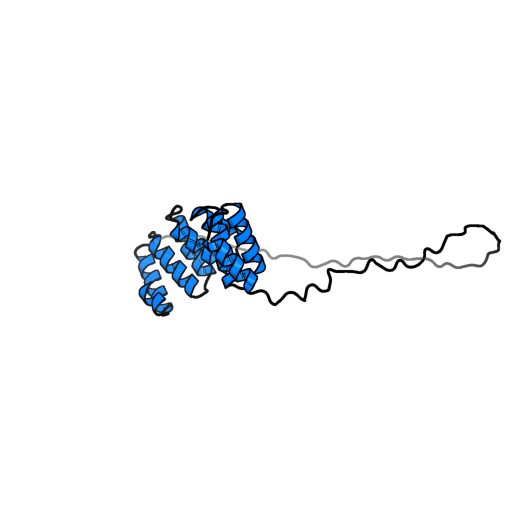 177 ? 31.884 -34.341 70.087 1.00 41.31 177 ARG A O 1
ATOM 1340 N N . ARG A 1 178 ? 32.648 -32.538 68.968 1.00 40.16 178 ARG A N 1
ATOM 1341 C CA . ARG A 1 178 ? 34.125 -32.449 68.716 1.00 40.16 178 ARG A CA 1
ATOM 1342 C C . ARG A 1 178 ? 34.573 -33.610 67.802 1.00 40.16 178 ARG A C 1
ATOM 1344 O O . ARG A 1 178 ? 34.032 -34.690 67.916 1.00 40.16 178 ARG A O 1
ATOM 1351 N N . SER A 1 179 ? 35.489 -33.508 66.843 1.00 40.34 179 SER A N 1
ATOM 1352 C CA . SER A 1 179 ? 36.705 -32.703 66.660 1.00 40.34 179 SER A CA 1
ATOM 1353 C C . SER A 1 179 ? 36.981 -32.641 65.142 1.00 40.34 179 SER A C 1
ATOM 1355 O O . SER A 1 179 ? 36.716 -33.612 64.445 1.00 40.34 179 SER A O 1
ATOM 1357 N N . SER A 1 180 ? 37.331 -31.498 64.551 1.00 40.38 180 SER A N 1
ATOM 1358 C CA . SER A 1 180 ? 38.714 -31.029 64.318 1.00 40.38 180 SER A CA 1
ATOM 1359 C C . SER A 1 180 ? 39.592 -31.993 63.506 1.00 40.38 180 SER A C 1
ATOM 1361 O O . SER A 1 180 ? 39.995 -33.001 64.059 1.00 40.38 180 SER A O 1
ATOM 1363 N N . PHE A 1 181 ? 39.953 -31.628 62.266 1.00 43.00 181 PHE A N 1
ATOM 1364 C CA . PHE A 1 181 ? 41.279 -31.809 61.624 1.00 43.00 181 PHE A CA 1
ATOM 1365 C C . PHE A 1 181 ? 41.236 -31.091 60.254 1.00 43.00 181 PHE A C 1
ATOM 1367 O O . PHE A 1 181 ? 40.461 -31.460 59.383 1.00 43.00 181 PHE A O 1
ATOM 1374 N N . LEU A 1 182 ? 41.717 -29.849 60.154 1.00 40.47 182 LEU A N 1
ATOM 1375 C CA . LEU A 1 182 ? 43.057 -29.416 59.716 1.00 40.47 182 LEU A CA 1
ATOM 1376 C C . LEU A 1 182 ? 43.497 -29.834 58.288 1.00 40.47 182 LEU A C 1
ATOM 1378 O O . LEU A 1 182 ? 43.990 -30.931 58.075 1.00 40.47 182 LEU A O 1
ATOM 1382 N N . GLN A 1 183 ? 43.491 -28.813 57.418 1.00 41.03 183 GLN A N 1
ATOM 1383 C CA . GLN A 1 183 ? 44.623 -28.296 56.624 1.00 41.03 183 GLN A CA 1
ATOM 1384 C C . GLN A 1 183 ? 45.018 -28.858 55.238 1.00 41.03 183 GLN A C 1
ATOM 1386 O O . GLN A 1 183 ? 45.128 -30.054 55.009 1.00 41.03 183 GLN A O 1
ATOM 1391 N N . ARG A 1 184 ? 45.439 -27.862 54.425 1.00 39.66 184 ARG A N 1
ATOM 1392 C CA . ARG A 1 184 ? 46.214 -27.819 53.162 1.00 39.66 184 ARG A CA 1
ATOM 1393 C C . ARG A 1 184 ? 45.397 -27.961 51.875 1.00 39.66 184 ARG A C 1
ATOM 1395 O O . ARG A 1 184 ? 44.840 -29.007 51.602 1.00 39.66 184 ARG A O 1
ATOM 1402 N N . SER A 1 185 ? 45.168 -26.902 51.091 1.00 44.34 185 SER A N 1
ATOM 1403 C CA . SER A 1 185 ? 46.104 -26.006 50.372 1.00 44.34 185 SER A CA 1
ATOM 1404 C C . SER A 1 185 ? 46.991 -26.736 49.356 1.00 44.34 185 SER A C 1
ATOM 1406 O O . SER A 1 185 ? 48.028 -27.269 49.733 1.00 44.34 185 SER A O 1
ATOM 1408 N N . THR A 1 186 ? 46.601 -26.708 48.082 1.00 48.22 186 THR A N 1
ATOM 1409 C CA . THR A 1 186 ? 47.449 -26.421 46.902 1.00 48.22 186 THR A CA 1
ATOM 1410 C C . THR A 1 186 ? 46.478 -26.082 45.754 1.00 48.22 186 THR A C 1
ATOM 1412 O O . THR A 1 186 ? 45.494 -26.778 45.556 1.00 48.22 186 THR A O 1
ATOM 1415 N N . ASP A 1 187 ? 46.459 -24.861 45.228 1.00 39.12 187 ASP A N 1
ATOM 1416 C CA . ASP A 1 187 ? 47.367 -24.318 44.210 1.00 39.12 187 ASP A CA 1
ATOM 1417 C C . ASP A 1 187 ? 47.244 -25.030 42.845 1.00 39.12 187 ASP A C 1
ATOM 1419 O O . ASP A 1 187 ? 47.887 -26.049 42.609 1.00 39.12 187 ASP A O 1
ATOM 1423 N N . ARG A 1 188 ? 46.406 -24.494 41.941 1.00 47.62 188 ARG A N 1
ATOM 1424 C CA . ARG A 1 188 ? 46.829 -23.865 40.667 1.00 47.62 188 ARG A CA 1
ATOM 1425 C C . ARG A 1 188 ? 45.686 -23.747 39.641 1.00 47.62 188 ARG A C 1
ATOM 1427 O O . ARG A 1 188 ? 44.944 -24.704 39.435 1.00 47.62 188 ARG A O 1
ATOM 1434 N N . PRO A 1 189 ? 45.604 -22.619 38.910 1.00 50.84 189 PRO A N 1
ATOM 1435 C CA . PRO A 1 189 ? 44.877 -22.525 37.649 1.00 50.84 189 PRO A CA 1
ATOM 1436 C C . PRO A 1 189 ? 45.762 -23.048 36.505 1.00 50.84 189 PRO A C 1
ATOM 1438 O O . PRO A 1 189 ? 46.961 -22.768 36.478 1.00 50.84 189 PRO A O 1
ATOM 1441 N N . ASN A 1 190 ? 45.190 -23.789 35.551 1.00 40.25 190 ASN A N 1
ATOM 1442 C CA . ASN A 1 190 ? 45.904 -24.178 34.333 1.00 40.25 190 ASN A CA 1
ATOM 1443 C C . ASN A 1 190 ? 45.592 -23.198 33.179 1.00 40.25 190 ASN A C 1
ATOM 1445 O O . ASN A 1 190 ? 44.417 -23.046 32.835 1.00 40.25 190 ASN A O 1
ATOM 1449 N N . PRO A 1 191 ? 46.611 -22.537 32.596 1.00 57.09 191 PRO A N 1
ATOM 1450 C CA . PRO A 1 191 ? 46.512 -21.664 31.429 1.00 57.09 191 PRO A CA 1
ATOM 1451 C C . PRO A 1 191 ? 46.986 -22.355 30.126 1.00 57.09 191 PRO A C 1
ATOM 1453 O O . PRO A 1 191 ? 47.451 -23.488 30.138 1.00 57.09 191 PRO A O 1
ATOM 1456 N N . GLU A 1 192 ? 46.950 -21.593 29.023 1.00 43.44 192 GLU A N 1
ATOM 1457 C CA . GLU A 1 192 ? 47.495 -21.866 27.670 1.00 43.44 192 GLU A CA 1
ATOM 1458 C C . GLU A 1 192 ? 46.566 -22.622 26.695 1.00 43.44 192 GLU A C 1
ATOM 1460 O O . GLU A 1 192 ? 45.922 -23.598 27.050 1.00 43.44 192 GLU A O 1
ATOM 1465 N N . ARG A 1 193 ? 46.423 -22.222 25.419 1.00 48.97 193 ARG A N 1
ATOM 1466 C CA . ARG A 1 193 ? 47.388 -21.634 24.454 1.00 48.97 193 ARG A CA 1
ATOM 1467 C C . ARG A 1 193 ? 46.716 -20.515 23.623 1.00 48.97 193 ARG A C 1
ATOM 1469 O O . ARG A 1 193 ? 45.560 -20.651 23.253 1.00 48.97 193 ARG A O 1
ATOM 1476 N N . ARG A 1 194 ? 47.303 -19.309 23.480 1.00 45.28 194 ARG A N 1
ATOM 1477 C CA . ARG A 1 194 ? 48.349 -18.875 22.504 1.00 45.28 194 ARG A CA 1
ATOM 1478 C C . ARG A 1 194 ? 47.984 -19.213 21.048 1.00 45.28 194 ARG A C 1
ATOM 1480 O O . ARG A 1 194 ? 47.700 -20.368 20.786 1.00 45.28 194 ARG A O 1
ATOM 1487 N N . ARG A 1 195 ? 48.132 -18.374 20.018 1.00 52.94 195 ARG A N 1
ATOM 1488 C CA . ARG A 1 195 ? 48.321 -16.930 19.727 1.00 52.94 195 ARG A CA 1
ATOM 1489 C C . ARG A 1 195 ? 48.391 -16.858 18.159 1.00 52.94 195 ARG A C 1
ATOM 1491 O O . ARG A 1 195 ? 48.356 -17.915 17.534 1.00 52.94 195 ARG A O 1
ATOM 1498 N N . PRO A 1 196 ? 48.459 -15.676 17.517 1.00 55.66 196 PRO A N 1
ATOM 1499 C CA . PRO A 1 196 ? 48.200 -15.475 16.081 1.00 55.66 196 PRO A CA 1
ATOM 1500 C C . PRO A 1 196 ? 49.428 -15.703 15.172 1.00 55.66 196 PRO A C 1
ATOM 1502 O O . PRO A 1 196 ? 50.559 -15.641 15.647 1.00 55.66 196 PRO A O 1
ATOM 1505 N N . SER A 1 197 ? 49.199 -15.855 13.863 1.00 48.88 197 SER A N 1
ATOM 1506 C CA . SER A 1 197 ? 50.181 -15.649 12.776 1.00 48.88 197 SER A CA 1
ATOM 1507 C C . SER A 1 197 ? 49.614 -14.562 11.845 1.00 48.88 197 SER A C 1
ATOM 1509 O O . SER A 1 197 ? 48.499 -14.735 11.364 1.00 48.88 197 SER A O 1
ATOM 1511 N N . THR A 1 198 ? 50.126 -13.336 11.695 1.00 47.12 198 THR A N 1
ATOM 1512 C CA . THR A 1 198 ? 51.416 -12.828 11.170 1.00 47.12 198 THR A CA 1
ATOM 1513 C C . THR A 1 198 ? 51.874 -13.396 9.830 1.00 47.12 198 THR A C 1
ATOM 1515 O O . THR A 1 198 ? 52.154 -14.586 9.735 1.00 47.12 198 THR A O 1
ATOM 1518 N N . GLY A 1 199 ? 52.102 -12.472 8.889 1.00 42.25 199 GLY A N 1
ATOM 1519 C CA . GLY A 1 199 ? 53.026 -12.589 7.755 1.00 42.25 199 GLY A CA 1
ATOM 1520 C C . GLY A 1 199 ? 52.303 -12.541 6.409 1.00 42.25 199 GLY A C 1
ATOM 1521 O O . GLY A 1 199 ? 51.610 -13.491 6.085 1.00 42.25 199 GLY A O 1
ATOM 1522 N N . ALA A 1 200 ? 52.333 -11.416 5.683 1.00 46.75 200 ALA A N 1
ATOM 1523 C CA . ALA A 1 200 ? 53.432 -11.007 4.777 1.00 46.75 200 ALA A CA 1
ATOM 1524 C C . ALA A 1 200 ? 53.029 -11.361 3.323 1.00 46.75 200 ALA A C 1
ATOM 1526 O O . ALA A 1 200 ? 52.425 -12.401 3.114 1.00 46.75 200 ALA A O 1
ATOM 1527 N N . ASP A 1 201 ? 53.285 -10.610 2.258 1.00 43.84 201 ASP A N 1
ATOM 1528 C CA . ASP A 1 201 ? 53.934 -9.323 2.014 1.00 43.84 201 ASP A CA 1
ATOM 1529 C C . ASP A 1 201 ? 53.721 -8.993 0.513 1.00 43.84 201 ASP A C 1
ATOM 1531 O O . ASP A 1 201 ? 53.423 -9.883 -0.280 1.00 43.84 201 ASP A O 1
ATOM 1535 N N . ALA A 1 202 ? 53.861 -7.711 0.178 1.00 48.00 202 ALA A N 1
ATOM 1536 C CA . ALA A 1 202 ? 54.266 -7.097 -1.092 1.00 48.00 202 ALA A CA 1
ATOM 1537 C C . ALA A 1 202 ? 53.905 -7.731 -2.461 1.00 48.00 202 ALA A C 1
ATOM 1539 O O . ALA A 1 202 ? 54.356 -8.812 -2.821 1.00 48.00 202 ALA A O 1
ATOM 1540 N N . THR A 1 203 ? 53.338 -6.929 -3.374 1.00 48.41 203 THR A N 1
ATOM 1541 C CA . THR A 1 203 ? 54.125 -6.155 -4.369 1.00 48.41 203 THR A CA 1
ATOM 1542 C C . THR A 1 203 ? 53.240 -5.318 -5.314 1.00 48.41 203 THR A C 1
ATOM 1544 O O . THR A 1 203 ? 52.052 -5.558 -5.490 1.00 48.41 203 THR A O 1
ATOM 1547 N N . ARG A 1 204 ? 53.866 -4.252 -5.823 1.00 54.09 204 ARG A N 1
ATOM 1548 C CA . ARG A 1 204 ? 53.382 -3.063 -6.549 1.00 54.09 204 ARG A CA 1
ATOM 1549 C C . ARG A 1 204 ? 53.085 -3.313 -8.056 1.00 54.09 204 ARG A C 1
ATOM 1551 O O . ARG A 1 204 ? 53.356 -4.406 -8.538 1.00 54.09 204 ARG A O 1
ATOM 1558 N N . PRO A 1 205 ? 52.579 -2.299 -8.798 1.00 68.19 205 PRO A N 1
ATOM 1559 C CA . PRO A 1 205 ? 52.068 -2.417 -10.164 1.00 68.19 205 PRO A CA 1
ATOM 1560 C C . PRO A 1 205 ? 53.154 -2.205 -11.231 1.00 68.19 205 PRO A C 1
ATOM 1562 O O . PRO A 1 205 ? 54.201 -1.621 -10.950 1.00 68.19 205 PRO A O 1
ATOM 1565 N N . THR A 1 206 ? 52.855 -2.596 -12.470 1.00 53.69 206 THR A N 1
ATOM 1566 C CA . THR A 1 206 ? 53.611 -2.199 -13.665 1.00 53.69 206 THR A CA 1
ATOM 1567 C C . THR A 1 206 ? 52.678 -1.670 -14.742 1.00 53.69 206 THR A C 1
ATOM 1569 O O . THR A 1 206 ? 51.622 -2.241 -15.017 1.00 53.69 206 THR A O 1
ATOM 1572 N N . GLU A 1 207 ? 53.113 -0.544 -15.287 1.00 54.78 207 GLU A N 1
ATOM 1573 C CA . GLU A 1 207 ? 52.520 0.272 -16.331 1.00 54.78 207 GLU A CA 1
ATOM 1574 C C . GLU A 1 207 ? 52.541 -0.393 -17.721 1.00 54.78 207 GLU A C 1
ATOM 1576 O O . GLU A 1 207 ? 53.259 -1.358 -17.980 1.00 54.78 207 GLU A O 1
ATOM 1581 N N . THR A 1 208 ? 51.690 0.194 -18.560 1.00 44.41 208 THR A N 1
ATOM 1582 C CA . THR A 1 208 ? 51.543 0.228 -20.026 1.00 44.41 208 THR A CA 1
ATOM 1583 C C . THR A 1 208 ? 52.739 -0.141 -20.918 1.00 44.41 208 THR A C 1
ATOM 1585 O O . THR A 1 208 ? 53.881 0.138 -20.559 1.00 44.41 208 THR A O 1
ATOM 1588 N N . PRO A 1 209 ? 52.473 -0.619 -22.151 1.00 74.00 209 PRO A N 1
ATOM 1589 C CA . PRO A 1 209 ? 53.337 -0.375 -23.304 1.00 74.00 209 PRO A CA 1
ATOM 1590 C C . PRO A 1 209 ? 53.096 1.003 -23.946 1.00 74.00 209 PRO A C 1
ATOM 1592 O O . PRO A 1 209 ? 51.947 1.505 -23.882 1.00 74.00 209 PRO A O 1
#

Foldseek 3Di:
DVVCLVVVVLVVVLVVLVVVCVVPVLDLVSLQSNLVSCVSVLVLVSSLVSLVSSCVSPVQALSSLQSNLLSCLSVVVLVSSQVSNCSNPHNLSSLQSSLVSCVVVVVLVSSLVSLVVSCVVPVPPPVSVVVNVVSVVPDDDDDDPPVPDDDDDDDDDDDDDDDDDDDDDDDDDDDDDDDDDDDDDDDDDDDDDDDDDDDYDDDDDDDDD

Nearest PDB structures (foldseek):
  8cp8-assembly2_B  TM=7.768E-01  e=1.023E-05  synthetic construct
  8cqp-assembly3_C  TM=7.791E-01  e=1.667E-05  synthetic construct
  2vyi-assembly2_B  TM=6.726E-01  e=2.448E-04  Homo sapiens
  6hpg-assembly1_A  TM=6.811E-01  e=6.195E-04  Arabidopsis thaliana
  3q4a-assembly1_B  TM=6.697E-01  e=6.463E-03  Mus musculus

pLDDT: mean 77.62, std 24.34, range [34.72, 98.62]

Sequence (209 aa):
GAAFDRLGRFAQAEAHYRAALKLHPDDPKVWNDSGYSYYLQGRWIDAERNLKMAATLDPENPRYQTNLGLALAAEGKTDGALAALSKAGGPAAAHANLGYLLAALGKTEEARKHYQDALKLQPDLAPVRQALATLDNTRPPMPPARQLAATPPPVPPVQQVSATSRQSKANSDPGVRRSSFLQRSTDRPNPERRRPSTGADATRPTETP

Solvent-accessible surface area (backbone atoms only — not comparable to full-atom values): 12632 Å² total; per-residue (Å²): 64,70,73,32,47,78,67,68,37,48,72,60,13,51,54,42,36,56,53,48,40,71,77,40,76,82,41,35,65,56,30,32,55,46,8,50,50,27,40,77,70,69,39,29,73,60,8,34,57,27,12,49,49,10,27,67,72,40,66,81,39,37,65,32,21,36,52,28,13,53,23,28,44,75,70,65,39,54,70,61,12,42,55,29,18,23,73,36,60,35,65,37,48,13,25,38,52,50,13,52,52,29,42,76,71,67,38,52,72,62,12,48,51,27,31,52,53,13,36,74,70,40,75,80,47,61,69,48,54,52,51,49,51,52,58,58,69,69,51,79,80,74,80,72,80,75,86,77,69,90,79,85,81,88,77,77,82,82,80,79,86,80,89,79,90,83,89,77,87,79,88,76,88,84,86,80,85,89,79,91,84,84,88,82,91,80,92,81,87,89,82,88,80,90,83,90,82,88,83,89,79,88,86,85,90,82,82,83,135

Mean predicted aligned error: 16.38 Å

Secondary structure (DSSP, 8-state):
-HHHHHTT-HHHHHHHHHHHHHH-TT-HHHHHHHHHHHHHTT-HHHHHHHHHHHHHHSTT-HHHHHHHHHHHHHTT-HHHHHHHHHHHHHHHHHHHHHHHHHHHTT-HHHHHHHHHHHHHH-TT-HHHHHHHHHHHHTSPPPPPSTTSS-----PPP----------------------------------------------------